Protein AF-A0A7L2D5E8-F1 (afdb_monomer)

InterPro domains:
  IPR011989 Armadillo-like helical [G3DSA:1.25.10.10] (42-240)
  IPR016024 Armadillo-type fold [SSF48371] (82-231)
  IPR026971 Condensin subunit 1/Condensin-2 complex subunit D3 [PTHR14222] (2-234)

Sequence (241 aa):
LQVFVELTSFEPVVHEFKFSAAMDVNKAKSIPELAYYGLYLLCSPLHGTEDKTLRCMFQQLLSVVLMVQSTGGSRHEALPITSAVTSARDQAVQFISSLVDELKEAVYPVLRILLQHICAKVPDKAEYRSSAAQALVTLLDKFPCAEFADFIAWLYKFSLNLQVSYRVFALDVALALLELPERSPDTSLSQDRQKFLKHKFLVQVMVFGRCSDVAPVVRTKALSSFVHCLEMKAAATLESI

Structure (mmCIF, N/CA/C/O backbone):
data_AF-A0A7L2D5E8-F1
#
_entry.id   AF-A0A7L2D5E8-F1
#
loop_
_atom_site.group_PDB
_atom_site.id
_atom_site.type_symbol
_atom_site.label_atom_id
_atom_site.label_alt_id
_atom_site.label_comp_id
_atom_site.label_asym_id
_atom_site.label_entity_id
_atom_site.label_seq_id
_atom_site.pdbx_PDB_ins_code
_atom_site.Cartn_x
_atom_site.Cartn_y
_atom_site.Cartn_z
_atom_site.occupancy
_atom_site.B_iso_or_equiv
_atom_site.auth_seq_id
_atom_site.auth_comp_id
_atom_site.auth_asym_id
_atom_site.auth_atom_id
_atom_site.pdbx_PDB_model_num
ATOM 1 N N . LEU A 1 1 ? -21.650 9.909 7.160 1.00 83.81 1 LEU A N 1
ATOM 2 C CA . LEU A 1 1 ? -20.339 9.361 6.742 1.00 83.81 1 LEU A CA 1
ATOM 3 C C . LEU A 1 1 ? -19.482 10.426 6.063 1.00 83.81 1 LEU A C 1
ATOM 5 O O . LEU A 1 1 ? -18.485 10.791 6.658 1.00 83.81 1 LEU A O 1
ATOM 9 N N . GLN A 1 2 ? -19.882 10.982 4.910 1.00 85.81 2 GLN A N 1
ATOM 10 C CA . GLN A 1 2 ? -19.104 12.024 4.212 1.00 85.81 2 GLN A CA 1
ATOM 11 C C . GLN A 1 2 ? -18.727 13.216 5.111 1.00 85.81 2 GLN A C 1
ATOM 13 O O . GLN A 1 2 ? -17.554 13.546 5.205 1.00 85.81 2 GLN A O 1
ATOM 18 N N . VAL A 1 3 ? -19.697 13.772 5.849 1.00 88.88 3 VAL A N 1
ATOM 19 C CA . VAL A 1 3 ? -19.455 14.874 6.801 1.00 88.88 3 VAL A CA 1
ATOM 20 C C . VAL A 1 3 ? -18.368 14.526 7.821 1.00 88.88 3 VAL A C 1
ATOM 22 O O . VAL A 1 3 ? -17.492 15.336 8.082 1.00 88.88 3 VAL A O 1
ATOM 25 N N . PHE A 1 4 ? -18.376 13.308 8.375 1.00 88.94 4 PHE A N 1
ATOM 26 C CA . PHE A 1 4 ? -17.327 12.907 9.313 1.00 88.94 4 PHE A CA 1
ATOM 27 C C . PHE A 1 4 ? -15.962 12.829 8.632 1.00 88.94 4 PHE A C 1
ATOM 29 O O . PHE A 1 4 ? -14.992 13.307 9.200 1.00 88.94 4 PHE A O 1
ATOM 36 N N . VAL A 1 5 ? -15.878 12.293 7.411 1.00 87.69 5 VAL A N 1
ATOM 37 C CA . VAL A 1 5 ? -14.607 12.233 6.672 1.00 87.69 5 VAL A CA 1
ATOM 38 C C . VAL A 1 5 ? -14.061 13.633 6.397 1.00 87.69 5 VAL A C 1
ATOM 40 O O . VAL A 1 5 ? -12.888 13.874 6.651 1.00 87.69 5 VAL A O 1
ATOM 43 N N . GLU A 1 6 ? -14.895 14.580 5.974 1.00 87.69 6 GLU A N 1
ATOM 44 C CA . GLU A 1 6 ? -14.483 15.981 5.790 1.00 87.69 6 GLU A CA 1
ATOM 45 C C . GLU A 1 6 ? -13.958 16.602 7.098 1.00 87.69 6 GLU A C 1
ATOM 47 O O . GLU A 1 6 ? -12.949 17.310 7.099 1.00 87.69 6 GLU A O 1
ATOM 52 N N . LEU A 1 7 ? -14.587 16.270 8.232 1.00 90.62 7 LEU A N 1
ATOM 53 C CA . LEU A 1 7 ? -14.173 16.749 9.551 1.00 90.62 7 LEU A CA 1
ATOM 54 C C . LEU A 1 7 ? -12.864 16.120 10.060 1.00 90.62 7 LEU A C 1
ATOM 56 O O . LEU A 1 7 ? -12.212 16.722 10.913 1.00 90.62 7 LEU A O 1
ATOM 60 N N . THR A 1 8 ? -12.423 14.972 9.524 1.00 88.81 8 THR A N 1
ATOM 61 C CA . THR A 1 8 ? -11.128 14.358 9.904 1.00 88.81 8 THR A CA 1
ATOM 62 C C . THR A 1 8 ? -9.914 15.208 9.521 1.00 88.81 8 THR A C 1
ATOM 64 O O . THR A 1 8 ? -8.844 15.044 10.100 1.00 88.81 8 THR A O 1
ATOM 67 N N . SER A 1 9 ? -10.076 16.133 8.574 1.00 85.12 9 SER A N 1
ATOM 68 C CA . SER A 1 9 ? -9.033 17.056 8.113 1.00 85.12 9 SER A CA 1
ATOM 69 C C . SER A 1 9 ? -9.356 18.525 8.404 1.00 85.12 9 SER A C 1
ATOM 71 O O . SER A 1 9 ? -8.749 19.410 7.806 1.00 85.12 9 SER A O 1
ATOM 73 N N . PHE A 1 10 ? -10.330 18.800 9.281 1.00 86.38 10 PHE A N 1
ATOM 74 C CA . PHE A 1 10 ? -10.811 20.161 9.547 1.00 86.38 10 PHE A CA 1
ATOM 75 C C . PHE A 1 10 ? -9.746 21.066 10.179 1.00 86.38 10 PHE A C 1
ATOM 77 O O . PHE A 1 10 ? -9.657 22.247 9.849 1.00 86.38 10 PHE A O 1
ATOM 84 N N . GLU A 1 11 ? -8.917 20.512 11.063 1.00 85.06 11 GLU A N 1
ATOM 85 C CA . GLU A 1 11 ? -7.820 21.226 11.714 1.00 85.06 11 GLU A CA 1
ATOM 86 C C . GLU A 1 11 ? -6.570 20.338 11.822 1.00 85.06 11 GLU A C 1
ATOM 88 O O . GLU A 1 11 ? -6.681 19.107 11.793 1.00 85.06 11 GLU A O 1
ATOM 93 N N . PRO A 1 12 ? -5.365 20.929 11.936 1.00 78.94 12 PRO A N 1
ATOM 94 C CA . PRO A 1 12 ? -4.139 20.163 12.096 1.00 78.94 12 PRO A CA 1
ATOM 95 C C . PRO A 1 12 ? -4.149 19.388 13.413 1.00 78.94 12 PRO A C 1
ATOM 97 O O . PRO A 1 12 ? -4.240 19.965 14.496 1.00 78.94 12 PRO A O 1
ATOM 100 N N . VAL A 1 13 ? -3.987 18.073 13.320 1.00 73.56 13 VAL A N 1
ATOM 101 C CA . VAL A 1 13 ? -3.876 17.211 14.493 1.00 73.56 13 VAL A CA 1
ATOM 102 C C . VAL A 1 13 ? -2.424 17.192 14.962 1.00 73.56 13 VAL A C 1
ATOM 104 O O . VAL A 1 13 ? -1.531 16.764 14.229 1.00 73.56 13 VAL A O 1
ATOM 107 N N . VAL A 1 14 ? -2.194 17.659 16.190 1.00 66.75 14 VAL A N 1
ATOM 108 C CA . VAL A 1 14 ? -0.859 17.740 16.814 1.00 66.75 14 VAL A CA 1
ATOM 109 C C . VAL A 1 14 ? -0.543 16.488 17.647 1.00 66.75 14 VAL A C 1
ATOM 111 O O . VAL A 1 14 ? 0.592 16.304 18.082 1.00 66.75 14 VAL A O 1
ATOM 114 N N . HIS A 1 15 ? -1.531 15.635 17.934 1.00 70.31 15 HIS A N 1
ATOM 115 C CA . HIS A 1 15 ? -1.396 14.504 18.858 1.00 70.31 15 HIS A CA 1
ATOM 116 C C . HIS A 1 15 ? -1.892 13.204 18.227 1.00 70.31 15 HIS A C 1
ATOM 118 O O . HIS A 1 15 ? -2.852 13.201 17.468 1.00 70.31 15 HIS A O 1
ATOM 124 N N . GLU A 1 16 ? -1.252 12.091 18.564 1.00 68.31 16 GLU A N 1
ATOM 125 C CA . GLU A 1 16 ? -1.644 10.772 18.072 1.00 68.31 16 GLU A CA 1
ATOM 126 C C . GLU A 1 16 ? -2.949 10.300 18.733 1.00 68.31 16 GLU A C 1
ATOM 128 O O . GLU A 1 16 ? -3.118 10.422 19.953 1.00 68.31 16 GLU A O 1
ATOM 133 N N . PHE A 1 17 ? -3.884 9.781 17.936 1.00 72.25 17 PHE A N 1
ATOM 134 C CA . PHE A 1 17 ? -5.171 9.311 18.437 1.00 72.25 17 PHE A CA 1
ATOM 135 C C . PHE A 1 17 ? -5.076 7.875 18.950 1.00 72.25 17 PHE A C 1
ATOM 137 O O . PHE A 1 17 ? -4.458 7.006 18.339 1.00 72.25 17 PHE A O 1
ATOM 144 N N . LYS A 1 18 ? -5.755 7.593 20.066 1.00 69.62 18 LYS A N 1
ATOM 145 C CA . LYS A 1 18 ? -6.013 6.216 20.501 1.00 69.62 18 LYS A CA 1
ATOM 146 C C . LYS A 1 18 ? -7.431 5.835 20.115 1.00 69.62 18 LYS A C 1
ATOM 148 O O . LYS A 1 18 ? -8.383 6.170 20.815 1.00 69.62 18 LYS A O 1
ATOM 153 N N . PHE A 1 19 ? -7.562 5.115 19.011 1.00 73.25 19 PHE A N 1
ATOM 154 C CA . PHE A 1 19 ? -8.848 4.599 18.563 1.00 73.25 19 PHE A CA 1
ATOM 155 C C . PHE A 1 19 ? -9.231 3.383 19.409 1.00 73.25 19 PHE A C 1
ATOM 157 O O . PHE A 1 19 ? -8.560 2.355 19.368 1.00 73.25 19 PHE A O 1
ATOM 164 N N . SER A 1 20 ? -10.275 3.515 20.224 1.00 67.56 20 SER A N 1
ATOM 165 C CA . SER A 1 20 ? -10.841 2.392 20.974 1.00 67.56 20 SER A CA 1
ATOM 166 C C . SER A 1 20 ? -12.320 2.622 21.258 1.00 67.56 20 SER A C 1
ATOM 168 O O . SER A 1 20 ? -12.752 3.768 21.404 1.00 67.56 20 SER A O 1
ATOM 170 N N . ALA A 1 21 ? -13.066 1.533 21.453 1.00 64.50 21 ALA A N 1
ATOM 171 C CA . ALA A 1 21 ? -14.453 1.570 21.922 1.00 64.50 21 ALA A CA 1
ATOM 172 C C . ALA A 1 21 ? -14.651 2.354 23.233 1.00 64.50 21 ALA A C 1
ATOM 174 O O . ALA A 1 21 ? -15.756 2.795 23.530 1.00 64.50 21 ALA A O 1
ATOM 175 N N . ALA A 1 22 ? -13.591 2.515 24.030 1.00 65.19 22 ALA A N 1
ATOM 176 C CA . ALA A 1 22 ? -13.623 3.178 25.330 1.00 65.19 22 ALA A CA 1
ATOM 177 C C . ALA A 1 22 ? -13.358 4.695 25.260 1.00 65.19 22 ALA A C 1
ATOM 179 O O . ALA A 1 22 ? -13.137 5.322 26.299 1.00 65.19 22 ALA A O 1
ATOM 180 N N . MET A 1 23 ? -13.323 5.292 24.062 1.00 73.00 23 MET A N 1
ATOM 181 C CA . MET A 1 23 ? -13.052 6.721 23.917 1.00 73.00 23 MET A CA 1
ATOM 182 C C . MET A 1 23 ? -14.176 7.563 24.543 1.00 73.00 23 MET A C 1
ATOM 184 O O . MET A 1 23 ? -15.351 7.422 24.214 1.00 73.00 23 MET A O 1
ATOM 188 N N . ASP A 1 24 ? -13.801 8.462 25.452 1.00 76.31 24 ASP A N 1
ATOM 189 C CA . ASP A 1 24 ? -14.727 9.385 26.106 1.00 76.31 24 ASP A CA 1
ATOM 190 C C . ASP A 1 24 ? -14.839 10.668 25.279 1.00 76.31 24 ASP A C 1
ATOM 192 O O . ASP A 1 24 ? -13.892 11.452 25.200 1.00 76.31 24 ASP A O 1
ATOM 196 N N . VAL A 1 25 ? -16.013 10.889 24.684 1.00 80.81 25 VAL A N 1
ATOM 197 C CA . VAL A 1 25 ? -16.331 12.071 23.863 1.00 80.81 25 VAL A CA 1
ATOM 198 C C . VAL A 1 25 ? -16.044 13.374 24.609 1.00 80.81 25 VAL A C 1
ATOM 200 O O . VAL A 1 25 ? -15.582 14.337 24.004 1.00 80.81 25 VAL A O 1
ATOM 203 N N . ASN A 1 26 ? -16.251 13.402 25.929 1.00 81.44 26 ASN A N 1
ATOM 204 C CA . ASN A 1 26 ? -16.029 14.602 26.738 1.00 81.44 26 ASN A CA 1
ATOM 205 C C . ASN A 1 26 ? -14.539 14.929 26.927 1.00 81.44 26 ASN A C 1
ATOM 207 O O . ASN A 1 26 ? -14.203 16.004 27.418 1.00 81.44 26 ASN A O 1
ATOM 211 N N . LYS A 1 27 ? -13.645 13.999 26.572 1.00 82.38 27 LYS A N 1
ATOM 212 C CA . LYS A 1 27 ? -12.187 14.152 26.662 1.00 82.38 27 LYS A CA 1
ATOM 213 C C . LYS A 1 27 ? -11.522 14.365 25.306 1.00 82.38 27 LYS A C 1
ATOM 215 O O . LYS A 1 27 ? -10.303 14.540 25.278 1.00 82.38 27 LYS A O 1
ATOM 220 N N . ALA A 1 28 ? -12.292 14.346 24.217 1.00 83.25 28 ALA A N 1
ATOM 221 C CA . ALA A 1 28 ? -11.763 14.614 22.891 1.00 83.25 28 ALA A CA 1
ATOM 222 C C . ALA A 1 28 ? -11.192 16.037 22.833 1.00 83.25 28 ALA A C 1
ATOM 224 O O . ALA A 1 28 ? -11.801 16.994 23.314 1.00 83.25 28 ALA A O 1
ATOM 225 N N . LYS A 1 29 ? -10.002 16.169 22.256 1.00 84.81 29 LYS A N 1
ATOM 226 C CA . LYS A 1 29 ? -9.227 17.416 22.229 1.00 84.81 29 LYS A CA 1
ATOM 227 C C . LYS A 1 29 ? -9.366 18.177 20.917 1.00 84.81 29 LYS A C 1
ATOM 229 O O . LYS A 1 29 ? -8.868 19.293 20.823 1.00 84.81 29 LYS A O 1
ATOM 234 N N . SER A 1 30 ? -9.976 17.561 19.906 1.00 87.00 30 SER A N 1
ATOM 235 C CA . SER A 1 30 ? -10.047 18.107 18.551 1.00 87.00 30 SER A CA 1
ATOM 236 C C . SER A 1 30 ? -11.281 17.607 17.797 1.00 87.00 30 SER A C 1
ATOM 238 O O . SER A 1 30 ? -11.846 16.556 18.119 1.00 87.00 30 SER A O 1
ATOM 240 N N . ILE A 1 31 ? -11.691 18.347 16.768 1.00 89.31 31 ILE A N 1
ATOM 241 C CA . ILE A 1 31 ? -12.795 17.959 15.878 1.00 89.31 31 ILE A CA 1
ATOM 242 C C . ILE A 1 31 ? -12.466 16.676 15.091 1.00 89.31 31 ILE A C 1
ATOM 244 O O . ILE A 1 31 ? -13.327 15.795 15.042 1.00 89.31 31 ILE A O 1
ATOM 248 N N . PRO A 1 32 ? -11.253 16.498 14.526 1.00 89.69 32 PRO A N 1
ATOM 249 C CA . PRO A 1 32 ? -10.871 15.251 13.872 1.00 89.69 32 PRO A CA 1
ATOM 250 C C . PRO A 1 32 ? -10.992 14.018 14.771 1.00 89.69 32 PRO A C 1
ATOM 252 O O . PRO A 1 32 ? -11.452 12.977 14.308 1.00 89.69 32 PRO A O 1
ATOM 255 N N . GLU A 1 33 ? -10.649 14.129 16.057 1.00 87.81 33 GLU A N 1
ATOM 256 C CA . GLU A 1 33 ? -10.788 13.026 17.020 1.00 87.81 33 GLU A CA 1
ATOM 257 C C . GLU A 1 33 ? -12.257 12.608 17.186 1.00 87.81 33 GLU A C 1
ATOM 259 O O . GLU A 1 33 ? -12.595 11.427 17.086 1.00 87.81 33 GLU A O 1
ATOM 264 N N . LEU A 1 34 ? -13.155 13.586 17.350 1.00 89.25 34 LEU A N 1
ATOM 265 C CA . LEU A 1 34 ? -14.601 13.350 17.394 1.00 89.25 34 LEU A CA 1
ATOM 266 C C . LEU A 1 34 ? -15.124 12.751 16.085 1.00 89.25 34 LEU A C 1
ATOM 268 O O . LEU A 1 34 ? -15.996 11.882 16.103 1.00 89.25 34 LEU A O 1
ATOM 272 N N . ALA A 1 35 ? -14.589 13.199 14.950 1.00 91.69 35 ALA A N 1
ATOM 273 C CA . ALA A 1 35 ? -14.982 12.709 13.642 1.00 91.69 35 ALA A CA 1
ATOM 274 C C . ALA A 1 35 ? -14.593 11.239 13.442 1.00 91.69 35 ALA A C 1
ATOM 276 O O . ALA A 1 35 ? -15.437 10.439 13.033 1.00 91.69 35 ALA A O 1
ATOM 277 N N . TYR A 1 36 ? -13.361 10.861 13.793 1.00 89.94 36 TYR A N 1
ATOM 278 C CA . TYR A 1 36 ? -12.922 9.466 13.764 1.00 89.94 36 TYR A CA 1
ATOM 279 C C . TYR A 1 36 ? -13.703 8.589 14.735 1.00 89.94 36 TYR A C 1
ATOM 281 O O . TYR A 1 36 ? -14.041 7.460 14.389 1.00 89.94 36 TYR A O 1
ATOM 289 N N . TYR A 1 37 ? -14.064 9.097 15.912 1.00 88.00 37 TYR A N 1
ATOM 290 C CA . TYR A 1 37 ? -14.929 8.356 16.825 1.00 88.00 37 TYR A CA 1
ATOM 291 C C . TYR A 1 37 ? -16.346 8.170 16.276 1.00 88.00 37 TYR A C 1
ATOM 293 O O . TYR A 1 37 ? -16.910 7.082 16.363 1.00 88.00 37 TYR A O 1
ATOM 301 N N . GLY A 1 38 ? -16.907 9.188 15.622 1.00 88.94 38 GLY A N 1
ATOM 302 C CA . GLY A 1 38 ? -18.166 9.059 14.889 1.00 88.94 38 GLY A CA 1
ATOM 303 C C . GLY A 1 38 ? -18.088 8.008 13.776 1.00 88.94 38 GLY A C 1
ATOM 304 O O . GLY A 1 38 ? -18.996 7.189 13.641 1.00 88.94 38 GLY A O 1
ATOM 305 N N . LEU A 1 39 ? -16.991 7.983 13.007 1.00 89.19 39 LEU A N 1
ATOM 306 C CA . LEU A 1 39 ? -16.734 6.936 12.010 1.00 89.19 39 LEU A CA 1
ATOM 307 C C . LEU A 1 39 ? -16.629 5.556 12.662 1.00 89.19 39 LEU A C 1
ATOM 309 O O . LEU A 1 39 ? -17.268 4.622 12.192 1.00 89.19 39 LEU A O 1
ATOM 313 N N . TYR A 1 40 ? -15.891 5.438 13.762 1.00 87.25 40 TYR A N 1
ATOM 314 C CA . TYR A 1 40 ? -15.758 4.196 14.515 1.00 87.25 40 TYR A CA 1
ATOM 315 C C . TYR A 1 40 ? -17.121 3.637 14.944 1.00 87.25 40 TYR A C 1
ATOM 317 O O . TYR A 1 40 ? -17.430 2.481 14.667 1.00 87.25 40 TYR A O 1
ATOM 325 N N . LEU A 1 41 ? -17.979 4.470 15.543 1.00 85.31 41 LEU A N 1
ATOM 326 C CA . LEU A 1 41 ? -19.316 4.051 15.968 1.00 85.31 41 LEU A CA 1
ATOM 327 C C . LEU A 1 41 ? -20.170 3.563 14.794 1.00 85.31 41 LEU A C 1
ATOM 329 O O . LEU A 1 41 ? -20.889 2.581 14.942 1.00 85.31 41 LEU A O 1
ATOM 333 N N . LEU A 1 42 ? -20.047 4.177 13.613 1.00 84.25 42 LEU A N 1
ATOM 334 C CA . LEU A 1 42 ? -20.750 3.732 12.404 1.00 84.25 42 LEU A CA 1
ATOM 335 C C . LEU A 1 42 ? -20.294 2.348 11.909 1.00 84.25 42 LEU A C 1
ATOM 337 O O . LEU A 1 42 ? -21.061 1.687 11.210 1.00 84.25 42 LEU A O 1
ATOM 341 N N . CYS A 1 43 ? -19.086 1.902 12.264 1.00 77.94 43 CYS A N 1
ATOM 342 C CA . CYS A 1 43 ? -18.602 0.544 11.992 1.00 77.94 43 CYS A CA 1
ATOM 343 C C . CYS A 1 43 ? -19.123 -0.504 12.985 1.00 77.94 43 CYS A C 1
ATOM 345 O O . CYS A 1 43 ? -18.869 -1.689 12.783 1.00 77.94 43 CYS A O 1
ATOM 347 N N . SER A 1 44 ? -19.825 -0.101 14.049 1.00 74.69 44 SER A N 1
ATOM 348 C CA . SER A 1 44 ? -20.298 -1.021 15.084 1.00 74.69 44 SER A CA 1
ATOM 349 C C . SER A 1 44 ? -21.305 -2.048 14.536 1.00 74.69 44 SER A C 1
ATOM 351 O O . SER A 1 44 ? -22.186 -1.677 13.747 1.00 74.69 44 SER A O 1
ATOM 353 N N . PRO A 1 45 ? -21.269 -3.312 15.017 1.00 66.31 45 PRO A N 1
ATOM 354 C CA . PRO A 1 45 ? -22.229 -4.363 14.650 1.00 66.31 45 PRO A CA 1
ATOM 355 C C . PRO A 1 45 ? -23.696 -3.963 14.878 1.00 66.31 45 PRO A C 1
ATOM 357 O O . PRO A 1 45 ? -24.601 -4.500 14.238 1.00 66.31 45 PRO A O 1
ATOM 360 N N . LEU A 1 46 ? -23.945 -2.980 15.754 1.00 66.00 46 LEU A N 1
ATOM 361 C CA . LEU A 1 46 ? -25.274 -2.441 16.058 1.00 66.00 46 LEU A CA 1
ATOM 362 C C . LEU A 1 46 ? -25.989 -1.830 14.843 1.00 66.00 46 LEU A C 1
ATOM 364 O O . LEU A 1 46 ? -27.213 -1.704 14.861 1.00 66.00 46 LEU A O 1
ATOM 368 N N . HIS A 1 47 ? -25.255 -1.446 13.796 1.00 62.44 47 HIS A N 1
ATOM 369 C CA . HIS A 1 47 ? -25.823 -0.740 12.649 1.00 62.44 47 HIS A CA 1
ATOM 370 C C . HIS A 1 47 ? -26.230 -1.634 11.475 1.00 62.44 47 HIS A C 1
ATOM 372 O O . HIS A 1 47 ? -26.892 -1.128 10.574 1.00 62.44 47 HIS A O 1
ATOM 378 N N . GLY A 1 48 ? -25.930 -2.940 11.509 1.00 52.09 48 GLY A N 1
ATOM 379 C CA . GLY A 1 48 ? -26.379 -3.919 10.513 1.00 52.09 48 GLY A CA 1
ATOM 380 C C . GLY A 1 48 ? -25.810 -3.680 9.104 1.00 52.09 48 GLY A C 1
ATOM 381 O O . GLY A 1 48 ? -25.971 -2.624 8.507 1.00 52.09 48 GLY A O 1
ATOM 382 N N . THR A 1 49 ? -25.179 -4.700 8.519 1.00 56.84 49 THR A N 1
ATOM 383 C CA . THR A 1 49 ? -24.404 -4.651 7.254 1.00 56.84 49 THR A CA 1
ATOM 384 C C . THR A 1 49 ? -23.053 -3.927 7.342 1.00 56.84 49 THR A C 1
ATOM 386 O O . THR A 1 49 ? -22.755 -3.028 6.556 1.00 56.84 49 THR A O 1
ATOM 389 N N . GLU A 1 50 ? -22.203 -4.400 8.261 1.00 64.38 50 GLU A N 1
ATOM 390 C CA . GLU A 1 50 ? -20.804 -3.975 8.469 1.00 64.38 50 GLU A CA 1
ATOM 391 C C . GLU A 1 50 ? -20.040 -3.766 7.149 1.00 64.38 50 GLU A C 1
ATOM 393 O O . GLU A 1 50 ? -19.392 -2.742 6.943 1.00 64.38 50 GLU A O 1
ATOM 398 N N . ASP A 1 51 ? -20.207 -4.680 6.193 1.00 73.12 51 ASP A N 1
ATOM 399 C CA . ASP A 1 51 ? -19.449 -4.690 4.945 1.00 73.12 51 ASP A CA 1
ATOM 400 C C . ASP A 1 51 ? -19.733 -3.490 4.014 1.00 73.12 51 ASP A C 1
ATOM 402 O O . ASP A 1 51 ? -18.812 -2.917 3.431 1.00 73.12 51 ASP A O 1
ATOM 406 N N . LYS A 1 52 ? -20.989 -3.035 3.881 1.00 83.50 52 LYS A N 1
ATOM 407 C CA . LYS A 1 52 ? -21.313 -1.890 2.999 1.00 83.50 52 LYS A CA 1
ATOM 408 C C . LYS A 1 52 ? -20.831 -0.570 3.592 1.00 83.50 52 LYS A C 1
ATOM 410 O O . LYS A 1 52 ? -20.311 0.277 2.861 1.00 83.50 52 LYS A O 1
ATOM 415 N N . THR A 1 53 ? -20.994 -0.404 4.902 1.00 86.69 53 THR A N 1
ATOM 416 C CA . THR A 1 53 ? -20.553 0.798 5.615 1.00 86.69 53 THR A CA 1
ATOM 417 C C . THR A 1 53 ? -19.032 0.897 5.611 1.00 86.69 53 THR A C 1
ATOM 419 O O . THR A 1 53 ? -18.506 1.950 5.249 1.00 86.69 53 THR A O 1
ATOM 422 N N . LEU A 1 54 ? -18.324 -0.205 5.891 1.00 88.56 54 LEU A N 1
ATOM 423 C CA . LEU A 1 54 ? -16.860 -0.272 5.824 1.00 88.56 54 LEU A CA 1
ATOM 424 C C . LEU A 1 54 ? -16.337 0.040 4.419 1.00 88.56 54 LEU A C 1
ATOM 426 O O . LEU A 1 54 ? -15.440 0.868 4.272 1.00 88.56 54 LEU A O 1
ATOM 430 N N . ARG A 1 55 ? -16.930 -0.547 3.368 1.00 89.94 55 ARG A N 1
ATOM 431 C CA . ARG A 1 55 ? -16.553 -0.244 1.974 1.00 89.94 55 ARG A CA 1
ATOM 432 C C . ARG A 1 55 ? -16.720 1.236 1.647 1.00 89.94 55 ARG A C 1
ATOM 434 O O . ARG A 1 55 ? -15.804 1.839 1.094 1.00 89.94 55 ARG A O 1
ATOM 441 N N . CYS A 1 56 ? -17.866 1.822 1.997 1.00 89.81 56 CYS A N 1
ATOM 442 C CA . CYS A 1 56 ? -18.125 3.244 1.773 1.00 89.81 56 CYS A CA 1
ATOM 443 C C . CYS A 1 56 ? -17.118 4.112 2.539 1.00 89.81 56 CYS A C 1
ATOM 445 O O . CYS A 1 56 ? -16.558 5.051 1.982 1.00 89.81 56 CYS A O 1
ATOM 447 N N . MET A 1 57 ? -16.818 3.758 3.788 1.00 91.56 57 MET A N 1
ATOM 448 C CA . MET A 1 57 ? -15.836 4.461 4.607 1.00 91.56 57 MET A CA 1
ATOM 449 C C . MET A 1 57 ? -14.435 4.420 4.014 1.00 91.56 57 MET A C 1
ATOM 451 O O . MET A 1 57 ? -13.830 5.471 3.829 1.00 91.56 57 MET A O 1
ATOM 455 N N . PHE A 1 58 ? -13.934 3.237 3.664 1.00 94.00 58 PHE A N 1
ATOM 456 C CA . PHE A 1 58 ? -12.601 3.085 3.080 1.00 94.00 58 PHE A CA 1
ATOM 457 C C . PHE A 1 58 ? -12.515 3.789 1.726 1.00 94.00 58 PHE A C 1
ATOM 459 O O . PHE A 1 58 ? -11.497 4.398 1.414 1.00 94.00 58 PHE A O 1
ATOM 466 N N . GLN A 1 59 ? -13.598 3.787 0.945 1.00 92.12 59 GLN A N 1
ATOM 467 C CA . GLN A 1 59 ? -13.671 4.553 -0.296 1.00 92.12 59 GLN A CA 1
ATOM 468 C C . GLN A 1 59 ? -13.542 6.064 -0.063 1.00 92.12 59 GLN A C 1
ATOM 470 O O . GLN A 1 59 ? -12.893 6.733 -0.864 1.00 92.12 59 GLN A O 1
ATOM 475 N N . GLN A 1 60 ? -14.150 6.610 0.992 1.00 91.25 60 GLN A N 1
ATOM 476 C CA . GLN A 1 60 ? -14.013 8.031 1.323 1.00 91.25 60 GLN A CA 1
ATOM 477 C C . GLN A 1 60 ? -12.628 8.339 1.914 1.00 91.25 60 GLN A C 1
ATOM 479 O O . GLN A 1 60 ? -11.995 9.310 1.520 1.00 91.25 60 GLN A O 1
ATOM 484 N N . LEU A 1 61 ? -12.104 7.484 2.796 1.00 94.62 61 LEU A N 1
ATOM 485 C CA . LEU A 1 61 ? -10.763 7.652 3.367 1.00 94.62 61 LEU A CA 1
ATOM 486 C C . LEU A 1 61 ? -9.651 7.493 2.326 1.00 94.62 61 LEU A C 1
ATOM 488 O O . LEU A 1 61 ? -8.580 8.067 2.494 1.00 94.62 61 LEU A O 1
ATOM 492 N N . LEU A 1 62 ? -9.898 6.786 1.220 1.00 95.88 62 LEU A N 1
ATOM 493 C CA . LEU A 1 62 ? -8.949 6.670 0.114 1.00 95.88 62 LEU A CA 1
ATOM 494 C C . LEU A 1 62 ? -8.488 8.038 -0.405 1.00 95.88 62 LEU A C 1
ATOM 496 O O . LEU A 1 62 ? -7.314 8.180 -0.738 1.00 95.88 62 LEU A O 1
ATOM 500 N N . SER A 1 63 ? -9.368 9.044 -0.482 1.00 93.81 63 SER A N 1
ATOM 501 C CA . SER A 1 63 ? -8.957 10.372 -0.952 1.00 93.81 63 SER A CA 1
ATOM 502 C C . SER A 1 63 ? -8.016 11.059 0.036 1.00 93.81 63 SER A C 1
ATOM 504 O O . SER A 1 63 ? -7.060 11.702 -0.386 1.00 93.81 63 SER A O 1
ATOM 506 N N . VAL A 1 64 ? -8.227 10.852 1.338 1.00 94.75 64 VAL A N 1
ATOM 507 C CA . VAL A 1 64 ? -7.331 11.339 2.397 1.00 94.75 64 VAL A CA 1
ATOM 508 C C . VAL A 1 64 ? -5.980 10.621 2.321 1.00 94.75 64 VAL A C 1
ATOM 510 O O . VAL A 1 64 ? -4.940 11.272 2.289 1.00 94.75 64 VAL A O 1
ATOM 513 N N . VAL A 1 65 ? -5.989 9.289 2.188 1.00 96.88 65 VAL A N 1
ATOM 514 C CA . VAL A 1 65 ? -4.775 8.460 2.065 1.00 96.88 65 VAL A CA 1
ATOM 515 C C . VAL A 1 65 ? -3.947 8.839 0.833 1.00 96.88 65 VAL A C 1
ATOM 517 O O . VAL A 1 65 ? -2.721 8.896 0.899 1.00 96.88 65 VAL A O 1
ATOM 520 N N . LEU A 1 66 ? -4.605 9.121 -0.293 1.00 96.62 66 LEU A N 1
ATOM 521 C CA . LEU A 1 66 ? -3.946 9.534 -1.534 1.00 96.62 66 LEU A CA 1
ATOM 522 C C . LEU A 1 66 ? -3.640 11.033 -1.598 1.00 96.62 66 LEU A C 1
ATOM 524 O O . LEU A 1 66 ? -3.047 11.476 -2.581 1.00 96.62 66 LEU A O 1
ATOM 528 N N . MET A 1 67 ? -4.026 11.800 -0.573 1.00 95.88 67 MET A N 1
ATOM 529 C CA . MET A 1 67 ? -3.856 13.251 -0.515 1.00 95.88 67 MET A CA 1
ATOM 530 C C . MET A 1 67 ? -4.463 13.930 -1.751 1.00 95.88 67 MET A C 1
ATOM 532 O O . MET A 1 67 ? -3.827 14.743 -2.420 1.00 95.88 67 MET A O 1
ATOM 536 N N . VAL A 1 68 ? -5.697 13.560 -2.089 1.00 93.69 68 VAL A N 1
ATOM 537 C CA . VAL A 1 68 ? -6.443 14.104 -3.226 1.00 93.69 68 VAL A CA 1
ATOM 538 C C . VAL A 1 68 ? -7.793 14.651 -2.787 1.00 93.69 68 VAL A C 1
ATOM 540 O O . VAL A 1 68 ? -8.411 14.157 -1.847 1.00 93.69 68 VAL A O 1
ATOM 543 N N . GLN A 1 69 ? -8.295 15.627 -3.532 1.00 88.62 69 GLN A N 1
ATOM 544 C CA . GLN A 1 69 ? -9.654 16.139 -3.389 1.00 88.62 69 GLN A CA 1
ATOM 545 C C . GLN A 1 69 ? -10.489 15.840 -4.636 1.00 88.62 69 GLN A C 1
ATOM 547 O O . GLN A 1 69 ? -9.974 15.746 -5.754 1.00 88.62 69 GLN A O 1
ATOM 552 N N . SER A 1 70 ? -11.796 15.665 -4.441 1.00 78.12 70 SER A N 1
ATOM 553 C CA . SER A 1 70 ? -12.758 15.582 -5.541 1.00 78.12 70 SER A CA 1
ATOM 554 C C . SER A 1 70 ? -13.100 16.994 -6.005 1.00 78.12 70 SER A C 1
ATOM 556 O O . SER A 1 70 ? -13.617 17.783 -5.221 1.00 78.12 70 SER A O 1
ATOM 558 N N . THR A 1 71 ? -12.841 17.320 -7.270 1.00 65.44 71 THR A N 1
ATOM 559 C CA . THR A 1 71 ? -13.167 18.641 -7.840 1.00 65.44 71 THR A CA 1
ATOM 560 C C . THR A 1 71 ? -14.517 18.669 -8.564 1.00 65.44 71 THR A C 1
ATOM 562 O O . THR A 1 71 ? -14.769 19.541 -9.389 1.00 65.44 71 THR A O 1
ATOM 565 N N . GLY A 1 72 ? -15.416 17.734 -8.234 1.00 54.78 72 GLY A N 1
ATOM 566 C CA . GLY A 1 72 ? -16.691 17.552 -8.929 1.00 54.78 72 GLY A CA 1
ATOM 567 C C . GLY A 1 72 ? -16.495 16.802 -10.251 1.00 54.78 72 GLY A C 1
ATOM 568 O O . GLY A 1 72 ? -16.040 17.358 -11.246 1.00 54.78 72 GLY A O 1
ATOM 569 N N . GLY A 1 73 ? -16.829 15.508 -10.264 1.00 62.41 73 GLY A N 1
ATOM 570 C CA . GLY A 1 73 ? -16.625 14.597 -11.399 1.00 62.41 73 GLY A CA 1
ATOM 571 C C . GLY A 1 73 ? -15.682 13.435 -11.062 1.00 62.41 73 GLY A C 1
ATOM 572 O O . GLY A 1 73 ? -15.403 13.169 -9.899 1.00 62.41 73 GLY A O 1
ATOM 573 N N . SER A 1 74 ? -15.182 12.721 -12.079 1.00 60.06 74 SER A N 1
ATOM 574 C CA . SER A 1 74 ? -14.251 11.589 -11.900 1.00 60.06 74 SER A CA 1
ATOM 575 C C . SER A 1 74 ? -12.782 12.005 -11.738 1.00 60.06 74 SER A C 1
ATOM 577 O O . SER A 1 74 ? -11.901 11.144 -11.703 1.00 60.06 74 SER A O 1
ATOM 579 N N . ARG A 1 75 ? -12.495 13.312 -11.734 1.00 64.69 75 ARG A N 1
ATOM 580 C CA . ARG A 1 75 ? -11.137 13.849 -11.640 1.00 64.69 75 ARG A CA 1
ATOM 581 C C . ARG A 1 75 ? -10.801 14.145 -10.183 1.00 64.69 75 ARG A C 1
ATOM 583 O O . ARG A 1 75 ? -11.545 14.829 -9.489 1.00 64.69 75 ARG A O 1
ATOM 590 N N . HIS A 1 76 ? -9.663 13.616 -9.758 1.00 80.19 76 HIS A N 1
ATOM 591 C CA . HIS A 1 76 ? -9.076 13.879 -8.456 1.00 80.19 76 HIS A CA 1
ATOM 592 C C . HIS A 1 76 ? -7.871 14.792 -8.642 1.00 80.19 76 HIS A C 1
ATOM 594 O O . HIS A 1 76 ? -7.014 14.522 -9.486 1.00 80.19 76 HIS A O 1
ATOM 600 N N . GLU A 1 77 ? -7.820 15.873 -7.874 1.00 89.31 77 GLU A N 1
ATOM 601 C CA . GLU A 1 77 ? -6.686 16.788 -7.867 1.00 89.31 77 GLU A CA 1
ATOM 602 C C . GLU A 1 77 ? -5.814 16.516 -6.645 1.00 89.31 77 GLU A C 1
ATOM 604 O O . GLU A 1 77 ? -6.320 16.344 -5.537 1.00 89.31 77 GLU A O 1
ATOM 609 N N . ALA A 1 78 ? -4.503 16.447 -6.865 1.00 92.94 78 ALA A N 1
ATOM 610 C CA . ALA A 1 78 ? -3.527 16.237 -5.807 1.00 92.94 78 ALA A CA 1
ATOM 611 C C . ALA A 1 78 ? -3.435 17.478 -4.910 1.00 92.94 78 ALA A C 1
ATOM 613 O O . ALA A 1 78 ? -3.178 18.580 -5.396 1.00 92.94 78 ALA A O 1
ATOM 614 N N . LEU A 1 79 ? -3.632 17.285 -3.608 1.00 92.81 79 LEU A N 1
ATOM 615 C CA . LEU A 1 79 ? -3.492 18.324 -2.596 1.00 92.81 79 LEU A CA 1
ATOM 616 C C . LEU A 1 79 ? -2.012 18.643 -2.363 1.00 92.81 79 LEU A C 1
ATOM 618 O O . LEU A 1 79 ? -1.198 17.722 -2.344 1.00 92.81 79 LEU A O 1
ATOM 622 N N . PRO A 1 80 ? -1.644 19.909 -2.102 1.00 94.12 80 PRO A N 1
ATOM 623 C CA . PRO A 1 80 ? -0.278 20.259 -1.731 1.00 94.12 80 PRO A CA 1
ATOM 624 C C . PRO A 1 80 ? 0.221 19.441 -0.530 1.00 94.12 80 PRO A C 1
ATOM 626 O O . PRO A 1 80 ? -0.477 19.308 0.479 1.00 94.12 80 PRO A O 1
ATOM 629 N N . ILE A 1 81 ? 1.454 18.933 -0.622 1.00 93.25 81 ILE A N 1
ATOM 630 C CA . ILE A 1 81 ? 2.108 18.183 0.458 1.00 93.25 81 ILE A CA 1
ATOM 631 C C . ILE A 1 81 ? 2.494 19.165 1.568 1.00 93.25 81 ILE A C 1
ATOM 633 O O . ILE A 1 81 ? 3.577 19.744 1.578 1.00 93.25 81 ILE A O 1
ATOM 637 N N . THR A 1 82 ? 1.562 19.384 2.488 1.00 93.88 82 THR A N 1
ATOM 638 C CA . THR A 1 82 ? 1.749 20.186 3.701 1.00 93.88 82 THR A CA 1
ATOM 639 C C . THR A 1 82 ? 1.789 19.276 4.925 1.00 93.88 82 THR A C 1
ATOM 641 O O . THR A 1 82 ? 1.361 18.119 4.865 1.00 93.88 82 THR A O 1
ATOM 644 N N . SER A 1 83 ? 2.263 19.792 6.061 1.00 90.75 83 SER A N 1
ATOM 645 C CA . SER A 1 83 ? 2.235 19.057 7.333 1.00 90.75 83 SER A CA 1
ATOM 646 C C . SER A 1 83 ? 0.815 18.647 7.736 1.00 90.75 83 SER A C 1
ATOM 648 O O . SER A 1 83 ? 0.619 17.527 8.196 1.00 90.75 83 SER A O 1
ATOM 650 N N . ALA A 1 84 ? -0.183 19.505 7.501 1.00 90.50 84 ALA A N 1
ATOM 651 C CA . ALA A 1 84 ? -1.582 19.217 7.812 1.00 90.50 84 ALA A CA 1
ATOM 652 C C . ALA A 1 84 ? -2.143 18.058 6.970 1.00 90.50 84 ALA A C 1
ATOM 654 O O . ALA A 1 84 ? -2.727 17.130 7.523 1.00 90.50 84 ALA A O 1
ATOM 655 N N . VAL A 1 85 ? -1.918 18.067 5.649 1.00 92.50 85 VAL A N 1
ATOM 656 C CA . VAL A 1 85 ? -2.386 16.992 4.750 1.00 92.50 85 VAL A CA 1
ATOM 657 C C . VAL A 1 85 ? -1.668 15.671 5.055 1.00 92.50 85 VAL A C 1
ATOM 659 O O . VAL A 1 85 ? -2.294 14.615 5.078 1.00 92.50 85 VAL A O 1
ATOM 662 N N . THR A 1 86 ? -0.366 15.735 5.345 1.00 92.88 86 THR A N 1
ATOM 663 C CA . THR A 1 86 ? 0.448 14.571 5.735 1.00 92.88 86 THR A CA 1
ATOM 664 C C . THR A 1 86 ? -0.032 13.979 7.066 1.00 92.88 86 THR A C 1
ATOM 666 O O . THR A 1 86 ? -0.235 12.774 7.154 1.00 92.88 86 THR A O 1
ATOM 669 N N . SER A 1 87 ? -0.305 14.820 8.071 1.00 91.12 87 SER A N 1
ATOM 670 C CA . SER A 1 87 ? -0.868 14.389 9.359 1.00 91.12 87 SER A CA 1
ATOM 671 C C . SER A 1 87 ? -2.252 13.755 9.186 1.00 91.12 87 SER A C 1
ATOM 673 O O . SER A 1 87 ? -2.493 12.665 9.695 1.00 91.12 87 SER A O 1
ATOM 675 N N . ALA A 1 88 ? -3.145 14.363 8.396 1.00 91.88 88 ALA A N 1
ATOM 676 C CA . ALA A 1 88 ? -4.469 13.799 8.124 1.00 91.88 88 ALA A CA 1
ATOM 677 C C . ALA A 1 88 ? -4.392 12.409 7.465 1.00 91.88 88 ALA A C 1
ATOM 679 O O . ALA A 1 88 ? -5.126 11.500 7.858 1.00 91.88 88 ALA A O 1
ATOM 680 N N . ARG A 1 89 ? -3.471 12.224 6.507 1.00 94.81 89 ARG A N 1
ATOM 681 C CA . ARG A 1 89 ? -3.162 10.914 5.913 1.00 94.81 89 ARG A CA 1
ATOM 682 C C . ARG A 1 89 ? -2.728 9.913 6.981 1.00 94.81 89 ARG A C 1
ATOM 684 O O . ARG A 1 89 ? -3.270 8.812 7.017 1.00 94.81 89 ARG A O 1
ATOM 691 N N . ASP A 1 90 ? -1.770 10.277 7.828 1.00 93.88 90 ASP A N 1
ATOM 692 C CA . ASP A 1 90 ? -1.230 9.368 8.845 1.00 93.88 90 ASP A CA 1
ATOM 693 C C . ASP A 1 90 ? -2.299 8.948 9.851 1.00 93.88 90 ASP A C 1
ATOM 695 O O . ASP A 1 90 ? -2.440 7.759 10.131 1.00 93.88 90 ASP A O 1
ATOM 699 N N . GLN A 1 91 ? -3.145 9.884 10.286 1.00 91.81 91 GLN A N 1
ATOM 700 C CA . GLN A 1 91 ? -4.293 9.572 11.137 1.00 91.81 91 GLN A CA 1
ATOM 701 C C . GLN A 1 91 ? -5.286 8.629 10.449 1.00 91.81 91 GLN A C 1
ATOM 703 O O . GLN A 1 91 ? -5.780 7.697 11.080 1.00 91.81 91 GLN A O 1
ATOM 708 N N . ALA A 1 92 ? -5.548 8.808 9.150 1.00 94.81 92 ALA A N 1
ATOM 709 C CA . ALA A 1 92 ? -6.431 7.913 8.405 1.00 94.81 92 ALA A CA 1
ATOM 710 C C . ALA A 1 92 ? -5.848 6.494 8.307 1.00 94.81 92 ALA A C 1
ATOM 712 O O . ALA A 1 92 ? -6.568 5.513 8.499 1.00 94.81 92 ALA A O 1
ATOM 713 N N . VAL A 1 93 ? -4.542 6.372 8.049 1.00 96.56 93 VAL A N 1
ATOM 714 C CA . VAL A 1 93 ? -3.831 5.083 8.007 1.00 96.56 93 VAL A CA 1
ATOM 715 C C . VAL A 1 93 ? -3.853 4.399 9.377 1.00 96.56 93 VAL A C 1
ATOM 717 O O . VAL A 1 93 ? -4.116 3.196 9.454 1.00 96.56 93 VAL A O 1
ATOM 720 N N . GLN A 1 94 ? -3.631 5.147 10.460 1.00 94.12 94 GLN A N 1
ATOM 721 C CA . GLN A 1 94 ? -3.704 4.634 11.832 1.00 94.12 94 GLN A CA 1
ATOM 722 C C . GLN A 1 94 ? -5.124 4.202 12.216 1.00 94.12 94 GLN A C 1
ATOM 724 O O . GLN A 1 94 ? -5.305 3.152 12.830 1.00 94.12 94 GLN A O 1
ATOM 729 N N . PHE A 1 95 ? -6.136 4.965 11.811 1.00 93.00 95 PHE A N 1
ATOM 730 C CA . PHE A 1 95 ? -7.536 4.622 12.038 1.00 93.00 95 PHE A CA 1
ATOM 731 C C . PHE A 1 95 ? -7.948 3.345 11.298 1.00 93.00 95 PHE A C 1
ATOM 733 O O . PHE A 1 95 ? -8.571 2.455 11.869 1.00 93.00 95 PHE A O 1
ATOM 740 N N . ILE A 1 96 ? -7.575 3.208 10.024 1.00 95.00 96 ILE A N 1
ATOM 741 C CA . ILE A 1 96 ? -7.835 1.971 9.277 1.00 95.00 96 ILE A CA 1
ATOM 742 C C . ILE A 1 96 ? -7.091 0.802 9.934 1.00 95.00 96 ILE A C 1
ATOM 744 O O . ILE A 1 96 ? -7.660 -0.274 10.090 1.00 95.00 96 ILE A O 1
ATOM 748 N N . SER A 1 97 ? -5.846 1.018 10.359 1.00 95.56 97 SER A N 1
ATOM 749 C CA . SER A 1 97 ? -5.045 0.013 11.061 1.00 95.56 97 SER A CA 1
ATOM 750 C C . SER A 1 97 ? -5.727 -0.505 12.329 1.00 95.56 97 SER A C 1
ATOM 752 O O . SER A 1 97 ? -5.792 -1.718 12.518 1.00 95.56 97 SER A O 1
ATOM 754 N N . SER A 1 98 ? -6.275 0.381 13.167 1.00 92.06 98 SER A N 1
ATOM 755 C CA . SER A 1 98 ? -6.970 -0.022 14.396 1.00 92.06 98 SER A CA 1
ATOM 756 C C . SER A 1 98 ? -8.254 -0.802 14.109 1.00 92.06 98 SER A C 1
ATOM 758 O O . SER A 1 98 ? -8.511 -1.810 14.765 1.00 92.06 98 SER A O 1
ATOM 760 N N . LEU A 1 99 ? -9.015 -0.415 13.078 1.00 91.06 99 LEU A N 1
ATOM 761 C CA . LEU A 1 99 ? -10.180 -1.183 12.628 1.00 91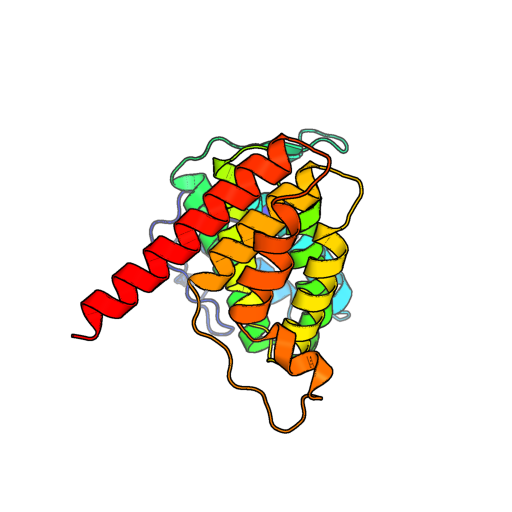.06 99 LEU A CA 1
ATOM 762 C C . LEU A 1 99 ? -9.795 -2.593 12.165 1.00 91.06 99 LEU A C 1
ATOM 764 O O . LEU A 1 99 ? -10.546 -3.538 12.393 1.00 91.06 99 LEU A O 1
ATOM 768 N N . VAL A 1 100 ? -8.634 -2.753 11.527 1.00 93.00 100 VAL A N 1
ATOM 769 C CA . VAL A 1 100 ? -8.134 -4.069 11.099 1.00 93.00 100 VAL A CA 1
ATOM 770 C C . VAL A 1 100 ? -7.711 -4.927 12.282 1.00 93.00 100 VAL A C 1
ATOM 772 O O . VAL A 1 100 ? -8.035 -6.116 12.304 1.00 93.00 100 VAL A O 1
ATOM 775 N N . ASP A 1 101 ? -7.063 -4.336 13.283 1.00 92.06 101 ASP A N 1
ATOM 776 C CA . ASP A 1 101 ? -6.688 -5.042 14.510 1.00 92.06 101 ASP A CA 1
ATOM 777 C C . ASP A 1 101 ? -7.928 -5.523 15.294 1.00 92.06 101 ASP A C 1
ATOM 779 O O . ASP A 1 101 ? -7.927 -6.624 15.854 1.00 92.06 101 ASP A O 1
ATOM 783 N N . GLU A 1 102 ? -9.000 -4.725 15.301 1.00 88.69 102 GLU A N 1
ATOM 784 C CA . GLU A 1 102 ? -10.251 -5.027 16.001 1.00 88.69 102 GLU A CA 1
ATOM 785 C C . GLU A 1 102 ? -11.130 -6.041 15.252 1.00 88.69 102 GLU A C 1
ATOM 787 O O . GLU A 1 102 ? -11.532 -7.056 15.826 1.00 88.69 102 GLU A O 1
ATOM 792 N N . LEU A 1 103 ? -11.412 -5.792 13.969 1.00 87.94 103 LEU A N 1
ATOM 793 C CA . LEU A 1 103 ? -12.373 -6.570 13.174 1.00 87.94 103 LEU A CA 1
ATOM 794 C C . LEU A 1 103 ? -11.751 -7.801 12.499 1.00 87.94 103 LEU A C 1
ATOM 796 O O . LEU A 1 103 ? -12.473 -8.723 12.110 1.00 87.94 103 LEU A O 1
ATOM 800 N N . LYS A 1 104 ? -10.420 -7.839 12.362 1.00 91.25 104 LYS A N 1
ATOM 801 C CA . LYS A 1 104 ? -9.651 -8.972 11.823 1.00 91.25 104 LYS A CA 1
ATOM 802 C C . LYS A 1 104 ? -10.221 -9.475 10.489 1.00 91.25 104 LYS A C 1
ATOM 804 O O . LYS A 1 104 ? -10.373 -8.698 9.547 1.00 91.25 104 LYS A O 1
ATOM 809 N N . GLU A 1 105 ? -10.548 -10.765 10.393 1.00 92.12 105 GLU A N 1
ATOM 810 C CA . GLU A 1 105 ? -10.946 -11.409 9.136 1.00 92.12 105 GLU A CA 1
ATOM 811 C C . GLU A 1 105 ? -12.163 -10.765 8.467 1.00 92.12 105 GLU A C 1
ATOM 813 O O . GLU A 1 105 ? -12.246 -10.748 7.238 1.00 92.12 105 GLU A O 1
ATOM 818 N N . ALA A 1 106 ? -13.064 -10.160 9.249 1.00 89.31 106 ALA A N 1
ATOM 819 C CA . ALA A 1 106 ? -14.249 -9.496 8.719 1.00 89.31 106 ALA A CA 1
ATOM 820 C C . ALA A 1 106 ? -13.904 -8.312 7.798 1.00 89.31 106 ALA A C 1
ATOM 822 O O . ALA A 1 106 ? -14.614 -8.064 6.823 1.00 89.31 106 ALA A O 1
ATOM 823 N N . VAL A 1 107 ? -12.798 -7.599 8.054 1.00 91.88 107 VAL A N 1
ATOM 824 C CA . VAL A 1 107 ? -12.414 -6.418 7.264 1.00 91.88 107 VAL A CA 1
ATOM 825 C C . VAL A 1 107 ? -11.422 -6.732 6.143 1.00 91.88 107 VAL A C 1
ATOM 827 O O . VAL A 1 107 ? -11.257 -5.921 5.229 1.00 91.88 107 VAL A O 1
ATOM 830 N N . TYR A 1 108 ? -10.783 -7.908 6.140 1.00 94.94 108 TYR A N 1
ATOM 831 C CA . TYR A 1 108 ? -9.731 -8.223 5.165 1.00 94.94 108 TYR A CA 1
ATOM 832 C C . TYR A 1 108 ? -10.157 -8.096 3.692 1.00 94.94 108 TYR A C 1
ATOM 834 O O . TYR A 1 108 ? -9.398 -7.510 2.910 1.00 94.94 108 TYR A O 1
ATOM 842 N N . PRO A 1 109 ? -11.363 -8.537 3.272 1.00 94.88 109 PRO A 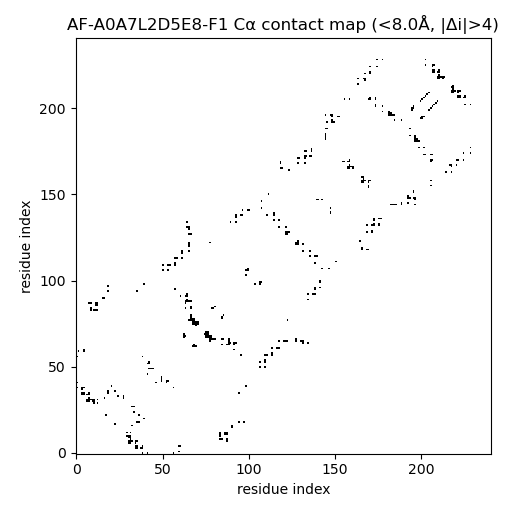N 1
ATOM 843 C CA . PRO A 1 109 ? -11.818 -8.336 1.896 1.00 94.88 109 PRO A CA 1
ATOM 844 C C . PRO A 1 109 ? -11.931 -6.856 1.510 1.00 94.88 109 PRO A C 1
ATOM 846 O O . PRO A 1 109 ? -11.623 -6.485 0.375 1.00 94.88 109 PRO A O 1
ATOM 849 N N . VAL A 1 110 ? -12.357 -6.003 2.446 1.00 94.75 110 VAL A N 1
ATOM 850 C CA . VAL A 1 110 ? -12.510 -4.558 2.232 1.00 94.75 110 VAL A CA 1
ATOM 851 C C . VAL A 1 110 ? -11.146 -3.869 2.214 1.00 94.75 110 VAL A C 1
ATOM 853 O O . VAL A 1 110 ? -10.887 -3.055 1.324 1.00 94.75 110 VAL A O 1
ATOM 856 N N . LEU A 1 111 ? -10.239 -4.249 3.120 1.00 97.31 111 LEU A N 1
ATOM 857 C CA . LEU A 1 111 ? -8.862 -3.755 3.137 1.00 97.31 111 LEU A CA 1
ATOM 858 C C . LEU A 1 111 ? -8.139 -4.085 1.828 1.00 97.31 111 LEU A C 1
ATOM 860 O O . LEU A 1 111 ? -7.510 -3.212 1.237 1.00 97.31 111 LEU A O 1
ATOM 864 N N . ARG A 1 112 ? -8.288 -5.312 1.315 1.00 98.12 112 ARG A N 1
ATOM 865 C CA . ARG A 1 112 ? -7.694 -5.719 0.032 1.00 98.12 112 ARG A CA 1
ATOM 866 C C . ARG A 1 112 ? -8.123 -4.784 -1.097 1.00 98.12 112 ARG A C 1
ATOM 868 O O . ARG A 1 112 ? -7.279 -4.351 -1.875 1.00 98.12 112 ARG A O 1
ATOM 875 N N . ILE A 1 113 ? -9.411 -4.451 -1.179 1.00 97.44 113 ILE A N 1
ATOM 876 C CA . ILE A 1 113 ? -9.941 -3.540 -2.206 1.00 97.44 113 ILE A CA 1
ATOM 877 C C . ILE A 1 113 ? -9.367 -2.131 -2.042 1.00 97.44 113 ILE A C 1
ATOM 879 O O . ILE A 1 113 ? -8.997 -1.506 -3.036 1.00 97.44 113 ILE A O 1
ATOM 883 N N . LEU A 1 114 ? -9.240 -1.639 -0.806 1.00 98.12 114 LEU A N 1
ATOM 884 C CA . LEU A 1 114 ? -8.606 -0.350 -0.537 1.00 98.12 114 LEU A CA 1
ATOM 885 C C . LEU A 1 114 ? -7.161 -0.320 -1.055 1.00 98.12 114 LEU A C 1
ATOM 887 O O . LEU A 1 114 ? -6.815 0.584 -1.811 1.00 98.12 114 LEU A O 1
ATOM 891 N N . LEU A 1 115 ? -6.346 -1.326 -0.724 1.00 98.69 115 LEU A N 1
ATOM 892 C CA . LEU A 1 115 ? -4.953 -1.421 -1.180 1.00 98.69 115 LEU A CA 1
ATOM 893 C C . LEU A 1 115 ? -4.854 -1.465 -2.715 1.00 98.69 115 LEU A C 1
ATOM 895 O O . LEU A 1 115 ? -4.016 -0.790 -3.311 1.00 98.69 115 LEU A O 1
ATOM 899 N N . GLN A 1 116 ? -5.754 -2.198 -3.377 1.00 98.56 116 GLN A N 1
ATOM 900 C CA . GLN A 1 116 ? -5.835 -2.232 -4.841 1.00 98.56 116 GLN A CA 1
ATOM 901 C C . GLN A 1 116 ? -6.202 -0.864 -5.432 1.00 98.56 116 GLN A C 1
ATOM 903 O O . GLN A 1 116 ? -5.659 -0.461 -6.463 1.00 98.56 116 GLN A O 1
ATOM 908 N N . HIS A 1 117 ? -7.107 -0.129 -4.785 1.00 97.75 117 HIS A N 1
ATOM 909 C CA . HIS A 1 117 ? -7.468 1.219 -5.204 1.00 97.75 117 HIS A CA 1
ATOM 910 C C . HIS A 1 117 ? -6.361 2.242 -4.958 1.00 97.75 117 HIS A C 1
ATOM 912 O O . HIS A 1 117 ? -6.201 3.122 -5.802 1.00 97.75 117 HIS A O 1
ATOM 918 N N . ILE A 1 118 ? -5.570 2.108 -3.889 1.00 98.44 118 ILE A N 1
ATOM 919 C CA . ILE A 1 118 ? -4.353 2.908 -3.696 1.00 98.44 118 ILE A CA 1
ATOM 920 C C . ILE A 1 118 ? -3.428 2.710 -4.905 1.00 98.44 118 ILE A C 1
ATOM 922 O O . ILE A 1 118 ? -3.059 3.691 -5.547 1.00 98.44 118 ILE A O 1
ATOM 926 N N . CYS A 1 119 ? -3.163 1.458 -5.304 1.00 98.31 119 CYS A N 1
ATOM 927 C CA . CYS A 1 119 ? -2.357 1.163 -6.495 1.00 98.31 119 CYS A CA 1
ATOM 928 C C . CYS A 1 119 ? -2.903 1.783 -7.783 1.00 98.31 119 CYS A C 1
ATOM 930 O O . CYS A 1 119 ? -2.142 2.310 -8.591 1.00 98.31 119 CYS A O 1
ATOM 932 N N . ALA A 1 120 ? -4.213 1.695 -8.004 1.00 96.44 120 ALA A N 1
ATOM 933 C CA . ALA A 1 120 ? -4.819 2.101 -9.268 1.00 96.44 120 ALA A CA 1
ATOM 934 C C . ALA A 1 120 ? -5.061 3.615 -9.391 1.00 96.44 120 ALA A C 1
ATOM 936 O O . ALA A 1 120 ? -5.185 4.108 -10.514 1.00 96.44 120 ALA A O 1
ATOM 937 N N . LYS A 1 121 ? -5.186 4.334 -8.266 1.00 96.00 121 LYS A N 1
ATOM 938 C CA . LYS A 1 121 ? -5.612 5.746 -8.229 1.00 96.00 121 LYS A CA 1
ATOM 939 C C . LYS A 1 121 ? -4.554 6.724 -7.720 1.00 96.00 121 LYS A C 1
ATOM 941 O O . LYS A 1 121 ? -4.834 7.921 -7.682 1.00 96.00 121 LYS A O 1
ATOM 946 N N . VAL A 1 122 ? -3.371 6.251 -7.335 1.00 96.38 122 VAL A N 1
ATOM 947 C CA . VAL A 1 122 ? -2.270 7.123 -6.910 1.00 96.38 122 VAL A CA 1
ATOM 948 C C . VAL A 1 122 ? -1.946 8.183 -7.981 1.00 96.38 122 VAL A C 1
ATOM 950 O O . VAL A 1 122 ? -1.881 7.852 -9.170 1.00 96.38 122 VAL A O 1
ATOM 953 N N . PRO A 1 123 ? -1.736 9.458 -7.599 1.00 94.94 123 PRO A N 1
ATOM 954 C CA . PRO A 1 123 ? -1.268 10.477 -8.530 1.00 94.94 123 PRO A CA 1
ATOM 955 C C . PRO A 1 123 ? 0.089 10.109 -9.141 1.00 94.94 123 PRO A C 1
ATOM 957 O O . PRO A 1 123 ? 1.008 9.701 -8.431 1.00 94.94 123 PRO A O 1
ATOM 960 N N . ASP A 1 124 ? 0.248 10.309 -10.451 1.00 91.38 124 ASP A N 1
ATOM 961 C CA . ASP A 1 124 ? 1.498 10.001 -11.161 1.00 91.38 124 ASP A CA 1
ATOM 962 C C . ASP A 1 124 ? 2.556 11.103 -10.963 1.00 91.38 124 ASP A C 1
ATOM 964 O O . ASP A 1 124 ? 2.922 11.848 -11.872 1.00 91.38 124 ASP A O 1
ATOM 968 N N . LYS A 1 125 ? 2.997 11.253 -9.712 1.00 94.19 125 LYS A N 1
ATOM 969 C CA . LYS A 1 125 ? 4.030 12.186 -9.248 1.00 94.19 125 LYS A CA 1
ATOM 970 C C . LYS A 1 125 ? 4.880 11.490 -8.191 1.00 94.19 125 LYS A C 1
ATOM 972 O O . LYS A 1 125 ? 4.344 10.759 -7.363 1.00 94.19 125 LYS A O 1
ATOM 977 N N . ALA A 1 126 ? 6.194 11.695 -8.224 1.00 94.38 126 ALA A N 1
ATOM 978 C CA . ALA A 1 126 ? 7.130 10.906 -7.423 1.00 94.38 126 ALA A CA 1
ATOM 979 C C . ALA A 1 126 ? 6.865 11.005 -5.914 1.00 94.38 126 ALA A C 1
ATOM 981 O O . ALA A 1 126 ? 6.790 9.972 -5.256 1.00 94.38 126 ALA A O 1
ATOM 982 N N . GLU A 1 127 ? 6.645 12.208 -5.381 1.00 95.94 127 GLU A N 1
ATOM 983 C CA . GLU A 1 127 ? 6.426 12.413 -3.944 1.00 95.94 127 GLU A CA 1
ATOM 984 C C . GLU A 1 127 ? 5.124 11.751 -3.463 1.00 95.94 127 GLU A C 1
ATOM 986 O O . GLU A 1 127 ? 5.086 11.132 -2.400 1.00 95.94 127 GLU A O 1
ATOM 991 N N . TYR A 1 128 ? 4.070 11.814 -4.283 1.00 97.25 128 TYR A N 1
ATOM 992 C CA . TYR A 1 128 ? 2.778 11.186 -3.990 1.00 97.25 128 TYR A CA 1
ATOM 993 C C . TYR A 1 128 ? 2.857 9.664 -4.095 1.00 97.25 128 TYR A C 1
ATOM 995 O O . TYR A 1 128 ? 2.281 8.968 -3.263 1.00 97.25 128 TYR A O 1
ATOM 1003 N N . ARG A 1 129 ? 3.606 9.136 -5.075 1.00 97.56 129 ARG A N 1
ATOM 1004 C CA . ARG A 1 129 ? 3.875 7.697 -5.190 1.00 97.56 129 ARG A CA 1
ATOM 1005 C C . ARG A 1 129 ? 4.627 7.176 -3.968 1.00 97.56 129 ARG A C 1
ATOM 1007 O O . ARG A 1 129 ? 4.181 6.197 -3.384 1.00 97.56 129 ARG A O 1
ATOM 1014 N N . SER A 1 130 ? 5.690 7.847 -3.528 1.00 96.94 130 SER A N 1
ATOM 1015 C CA . SER A 1 130 ? 6.411 7.452 -2.309 1.00 96.94 130 SER A CA 1
ATOM 1016 C C . SER A 1 130 ? 5.499 7.473 -1.079 1.00 96.94 130 SER A C 1
ATOM 1018 O O . SER A 1 130 ? 5.442 6.498 -0.334 1.00 96.94 130 SER A O 1
ATOM 1020 N N . SER A 1 131 ? 4.710 8.538 -0.905 1.00 97.44 131 SER A N 1
ATOM 1021 C CA . SER A 1 131 ? 3.746 8.638 0.198 1.00 97.44 131 SER A CA 1
ATOM 1022 C C . SER A 1 131 ? 2.689 7.526 0.168 1.00 97.44 131 SER A C 1
ATOM 1024 O O . SER A 1 131 ? 2.363 6.952 1.205 1.00 97.44 131 SER A O 1
ATOM 1026 N N . ALA A 1 132 ? 2.120 7.230 -1.002 1.00 98.38 132 ALA A N 1
ATOM 1027 C CA . ALA A 1 132 ? 1.083 6.213 -1.148 1.00 98.38 132 ALA A CA 1
ATOM 1028 C C . ALA A 1 132 ? 1.639 4.794 -0.977 1.00 98.38 132 ALA A C 1
ATOM 1030 O O . ALA A 1 132 ? 0.961 3.947 -0.400 1.00 98.38 132 ALA A O 1
ATOM 1031 N N . ALA A 1 133 ? 2.865 4.537 -1.445 1.00 98.56 133 ALA A N 1
ATOM 1032 C CA . ALA A 1 133 ? 3.556 3.275 -1.212 1.00 98.56 133 ALA A CA 1
ATOM 1033 C C . ALA A 1 133 ? 3.750 3.039 0.290 1.00 98.56 133 ALA A C 1
ATOM 1035 O O . ALA A 1 133 ? 3.420 1.955 0.761 1.00 98.56 133 ALA A O 1
ATOM 1036 N N . GLN A 1 134 ? 4.160 4.065 1.047 1.00 98.31 134 GLN A N 1
ATOM 1037 C CA . GLN A 1 134 ? 4.318 3.945 2.495 1.00 98.31 134 GLN A CA 1
ATOM 1038 C C . GLN A 1 134 ? 2.997 3.618 3.202 1.00 98.31 134 GLN A C 1
ATOM 1040 O O . GLN A 1 134 ? 2.917 2.653 3.958 1.00 98.31 134 GLN A O 1
ATOM 1045 N N . ALA A 1 135 ? 1.931 4.366 2.903 1.00 98.56 135 ALA A N 1
ATOM 1046 C CA . ALA A 1 135 ? 0.606 4.092 3.460 1.00 98.56 135 ALA A CA 1
ATOM 1047 C C . ALA A 1 135 ? 0.114 2.677 3.105 1.00 98.56 135 ALA A C 1
ATOM 1049 O O . ALA A 1 135 ? -0.444 1.975 3.948 1.00 98.56 135 ALA A O 1
ATOM 1050 N N . LEU A 1 136 ? 0.349 2.239 1.863 1.00 98.75 136 LEU A N 1
ATOM 1051 C CA . LEU A 1 136 ? -0.005 0.902 1.405 1.00 98.75 136 LEU A CA 1
ATOM 1052 C C . LEU A 1 136 ? 0.742 -0.172 2.190 1.00 98.75 136 LEU A C 1
ATOM 1054 O O . LEU A 1 136 ? 0.090 -1.107 2.646 1.00 98.75 136 LEU A O 1
ATOM 1058 N N . VAL A 1 137 ? 2.066 -0.069 2.355 1.00 98.44 137 VAL A N 1
ATOM 1059 C CA . VAL A 1 137 ? 2.835 -1.105 3.064 1.00 98.44 137 VAL A CA 1
ATOM 1060 C C . VAL A 1 137 ? 2.500 -1.146 4.550 1.00 98.44 137 VAL A C 1
ATOM 1062 O O . VAL A 1 137 ? 2.378 -2.240 5.088 1.00 98.44 137 VAL A O 1
ATOM 1065 N N . THR A 1 138 ? 2.234 -0.001 5.189 1.00 98.25 138 THR A N 1
ATOM 1066 C CA . THR A 1 138 ? 1.761 0.048 6.582 1.00 98.25 138 THR A CA 1
ATOM 1067 C C . THR A 1 138 ? 0.438 -0.697 6.758 1.00 98.25 138 THR A C 1
ATOM 1069 O O . THR A 1 138 ? 0.286 -1.483 7.689 1.00 98.25 138 THR A O 1
ATOM 1072 N N . LEU A 1 139 ? -0.520 -0.492 5.853 1.00 98.50 139 LEU A N 1
ATOM 1073 C CA . LEU A 1 139 ? -1.813 -1.178 5.904 1.00 98.50 139 LEU A CA 1
ATOM 1074 C C . LEU A 1 139 ? -1.712 -2.654 5.507 1.00 98.50 139 LEU A C 1
ATOM 1076 O O . LEU A 1 139 ? -2.359 -3.507 6.108 1.00 98.50 139 LEU A O 1
ATOM 1080 N N . LEU A 1 140 ? -0.898 -2.964 4.501 1.00 98.00 140 LEU A N 1
ATOM 1081 C CA . LEU A 1 140 ? -0.612 -4.329 4.073 1.00 98.00 140 LEU A CA 1
ATOM 1082 C C . LEU A 1 140 ? 0.079 -5.125 5.188 1.00 98.00 140 LEU A C 1
ATOM 1084 O O . LEU A 1 140 ? -0.138 -6.333 5.289 1.00 98.00 140 LEU A O 1
ATOM 1088 N N . ASP A 1 141 ? 0.847 -4.459 6.058 1.00 96.88 141 ASP A N 1
ATOM 1089 C CA . ASP A 1 141 ? 1.512 -5.117 7.176 1.00 96.88 141 ASP A CA 1
ATOM 1090 C C . ASP A 1 141 ? 0.514 -5.734 8.179 1.00 96.88 141 ASP A C 1
ATOM 1092 O O . ASP A 1 141 ? 0.797 -6.744 8.824 1.00 96.88 141 ASP A O 1
ATOM 1096 N N . LYS A 1 142 ? -0.718 -5.216 8.218 1.00 96.62 142 LYS A N 1
ATOM 1097 C CA . LYS A 1 142 ? -1.803 -5.728 9.065 1.00 96.62 142 LYS A CA 1
ATOM 1098 C C . LYS A 1 142 ? -2.395 -7.058 8.608 1.00 96.62 142 LYS A C 1
ATOM 1100 O O . LYS A 1 142 ? -3.125 -7.691 9.370 1.00 96.62 142 LYS A O 1
ATOM 1105 N N . PHE A 1 143 ? -2.113 -7.506 7.385 1.00 96.19 143 PHE A N 1
ATOM 1106 C CA . PHE A 1 143 ? -2.584 -8.811 6.935 1.00 96.19 143 PHE A CA 1
ATOM 1107 C C . PHE A 1 143 ? -1.814 -9.966 7.584 1.00 96.19 143 PHE A C 1
ATOM 1109 O O . PHE A 1 143 ? -0.596 -9.873 7.740 1.00 96.19 143 PHE A O 1
ATOM 1116 N N . PRO A 1 144 ? -2.469 -11.109 7.862 1.00 95.00 144 PRO A N 1
ATOM 1117 C CA . PRO A 1 144 ? -1.760 -12.358 8.118 1.00 95.00 144 PRO A CA 1
ATOM 1118 C C . PRO A 1 144 ? -1.018 -12.830 6.856 1.00 95.00 144 PRO A C 1
ATOM 1120 O O . PRO A 1 144 ? -1.285 -12.372 5.739 1.00 95.00 144 PRO A O 1
ATOM 1123 N N . CYS A 1 145 ? -0.089 -13.777 7.008 1.00 94.81 145 CYS A N 1
ATOM 1124 C CA . CYS A 1 145 ? 0.794 -14.224 5.925 1.00 94.81 145 CYS A CA 1
ATOM 1125 C C . CYS A 1 145 ? 0.046 -14.699 4.669 1.00 94.81 145 CYS A C 1
ATOM 1127 O O . CYS A 1 145 ? 0.502 -14.430 3.558 1.00 94.81 145 CYS A O 1
ATOM 1129 N N . ALA A 1 146 ? -1.104 -15.364 4.821 1.00 94.06 146 ALA A N 1
ATOM 1130 C CA . ALA A 1 146 ? -1.912 -15.815 3.688 1.00 94.06 146 ALA A CA 1
ATOM 1131 C C . ALA A 1 146 ? -2.470 -14.648 2.858 1.00 94.06 146 ALA A C 1
ATOM 1133 O O . ALA A 1 146 ? -2.254 -14.599 1.645 1.00 94.06 146 ALA A O 1
ATOM 1134 N N . GLU A 1 147 ? -3.119 -13.684 3.512 1.00 96.19 147 GLU A N 1
ATOM 1135 C CA . GLU A 1 147 ? -3.714 -12.520 2.849 1.00 96.19 147 GLU A CA 1
ATOM 1136 C C . GLU A 1 147 ? -2.640 -11.611 2.232 1.00 96.19 147 GLU A C 1
ATOM 1138 O O . GLU A 1 147 ? -2.817 -11.118 1.113 1.00 96.19 147 GLU A O 1
ATOM 1143 N N . PHE A 1 148 ? -1.499 -11.459 2.918 1.00 97.38 148 PHE A N 1
ATOM 1144 C CA . PHE A 1 148 ? -0.322 -10.754 2.411 1.00 97.38 148 PHE A CA 1
ATOM 1145 C C . PHE A 1 148 ? 0.223 -11.422 1.145 1.00 97.38 148 PHE A C 1
ATOM 1147 O O . PHE A 1 148 ? 0.368 -10.760 0.119 1.00 97.38 148 PHE A O 1
ATOM 1154 N N . ALA A 1 149 ? 0.479 -12.736 1.174 1.00 96.88 149 ALA A N 1
ATOM 1155 C CA . ALA A 1 149 ? 0.994 -13.471 0.018 1.00 96.88 149 ALA A CA 1
ATOM 1156 C C . ALA A 1 149 ? 0.055 -13.361 -1.193 1.00 96.88 149 ALA A C 1
ATOM 1158 O O . ALA A 1 149 ? 0.518 -13.164 -2.319 1.00 96.88 149 ALA A O 1
ATOM 1159 N N . ASP A 1 150 ? -1.258 -13.422 -0.962 1.00 96.94 150 ASP A N 1
ATOM 1160 C CA . ASP A 1 150 ? -2.263 -13.245 -2.011 1.00 96.94 150 ASP A CA 1
ATOM 1161 C C . ASP A 1 150 ? -2.262 -11.827 -2.586 1.00 96.94 150 ASP A C 1
ATOM 1163 O O . ASP A 1 150 ? -2.401 -11.649 -3.802 1.00 96.94 150 ASP A O 1
ATOM 1167 N N . PHE A 1 151 ? -2.036 -10.811 -1.751 1.00 98.44 151 PHE A N 1
ATOM 1168 C CA . PHE A 1 151 ? -1.868 -9.445 -2.229 1.00 98.44 151 PHE A CA 1
ATOM 1169 C C . PHE A 1 151 ? -0.579 -9.269 -3.042 1.00 98.44 151 PHE A C 1
ATOM 1171 O O . PHE A 1 151 ? -0.633 -8.684 -4.119 1.00 98.44 151 PHE A O 1
ATOM 1178 N N . ILE A 1 152 ? 0.560 -9.815 -2.606 1.00 98.38 152 ILE A N 1
ATOM 1179 C CA . ILE A 1 152 ? 1.817 -9.750 -3.373 1.00 98.38 152 ILE A CA 1
ATOM 1180 C C . ILE A 1 152 ? 1.688 -10.486 -4.713 1.00 98.38 152 ILE A C 1
ATOM 1182 O O . ILE A 1 152 ? 2.156 -9.992 -5.741 1.00 98.38 152 ILE A O 1
ATOM 1186 N N . ALA A 1 153 ? 0.996 -11.627 -4.750 1.00 98.06 153 ALA A N 1
ATOM 1187 C CA . ALA A 1 153 ? 0.694 -12.324 -5.998 1.00 98.06 153 ALA A CA 1
ATOM 1188 C C . ALA A 1 153 ? -0.166 -11.467 -6.946 1.00 98.06 153 ALA A C 1
ATOM 1190 O O . ALA A 1 153 ? 0.060 -11.458 -8.161 1.00 98.06 153 ALA A O 1
ATOM 1191 N N . TRP A 1 154 ? -1.143 -10.728 -6.410 1.00 98.56 154 TRP A N 1
ATOM 1192 C CA . TRP A 1 154 ? -1.927 -9.757 -7.174 1.00 98.56 154 TRP A CA 1
ATOM 1193 C C . TRP A 1 154 ? -1.075 -8.567 -7.642 1.00 98.56 154 TRP A C 1
ATOM 1195 O O . TRP A 1 154 ? -1.137 -8.205 -8.817 1.00 98.56 154 TRP A O 1
ATOM 1205 N N . LEU A 1 155 ? -0.230 -8.008 -6.773 1.00 98.69 155 LEU A N 1
ATOM 1206 C CA . LEU A 1 155 ? 0.659 -6.886 -7.074 1.00 98.69 155 LEU A CA 1
ATOM 1207 C C . LEU A 1 155 ? 1.668 -7.246 -8.172 1.00 98.69 155 LEU A C 1
ATOM 1209 O O . LEU A 1 155 ? 1.959 -6.431 -9.046 1.00 98.69 155 LEU A O 1
ATOM 1213 N N . TYR A 1 156 ? 2.152 -8.489 -8.188 1.00 98.44 156 TYR A N 1
ATOM 1214 C CA . TYR A 1 156 ? 2.961 -8.999 -9.288 1.00 98.44 156 TYR A CA 1
ATOM 1215 C C . TYR A 1 156 ? 2.190 -8.979 -10.614 1.00 98.44 156 TYR A C 1
ATOM 1217 O O . TYR A 1 156 ? 2.706 -8.491 -11.609 1.00 98.44 156 TYR A O 1
ATOM 1225 N N . LYS A 1 157 ? 0.928 -9.426 -10.652 1.00 98.19 157 LYS A N 1
ATOM 12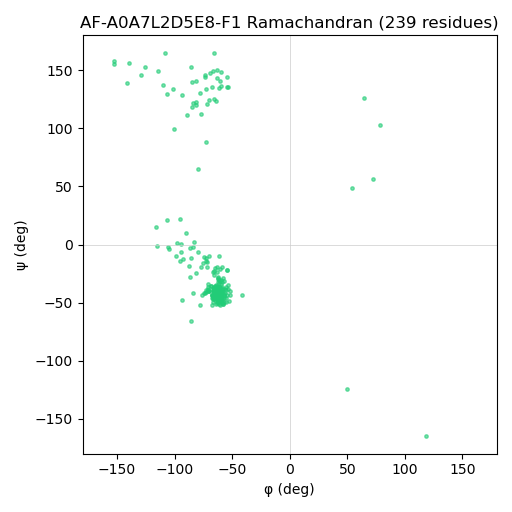26 C CA . LYS A 1 157 ? 0.108 -9.314 -11.875 1.00 98.19 157 LYS A CA 1
ATOM 1227 C C . LYS A 1 157 ? -0.113 -7.851 -12.273 1.00 98.19 157 LYS A C 1
ATOM 1229 O O . LYS A 1 157 ? -0.071 -7.525 -13.457 1.00 98.19 157 LYS A O 1
ATOM 1234 N N . PHE A 1 158 ? -0.307 -6.968 -11.295 1.00 98.06 158 PHE A N 1
ATOM 1235 C CA . PHE A 1 158 ? -0.433 -5.526 -11.503 1.00 98.06 158 PHE A CA 1
ATOM 1236 C C . PHE A 1 158 ? 0.839 -4.912 -12.120 1.00 98.06 158 PHE A C 1
ATOM 1238 O O . PHE A 1 158 ? 0.738 -4.097 -13.035 1.00 98.06 158 PHE A O 1
ATOM 1245 N N . SER A 1 159 ? 2.035 -5.365 -11.727 1.00 97.75 159 SER A N 1
ATOM 1246 C CA . SER A 1 159 ? 3.313 -4.898 -12.296 1.00 97.75 159 SER A CA 1
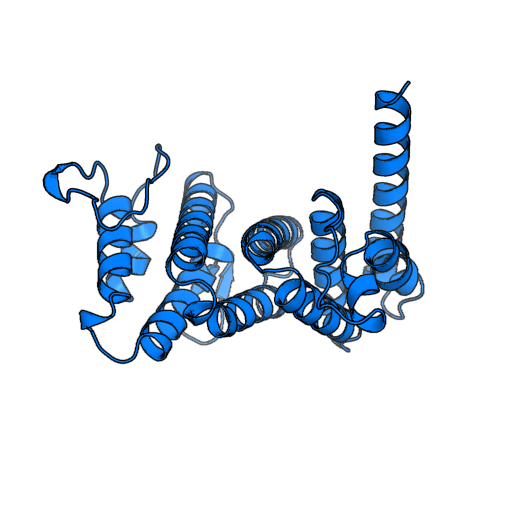ATOM 1247 C C . SER A 1 159 ? 3.567 -5.352 -13.743 1.00 97.75 159 SER A C 1
ATOM 1249 O O . SER A 1 159 ? 4.488 -4.864 -14.405 1.00 97.75 159 SER A O 1
ATOM 1251 N N . LEU A 1 160 ? 2.739 -6.263 -14.262 1.00 97.00 160 LEU A N 1
ATOM 1252 C CA . LEU A 1 160 ? 2.747 -6.714 -15.655 1.00 97.00 160 LEU A CA 1
ATOM 1253 C C . LEU A 1 160 ? 1.697 -5.996 -16.520 1.00 97.00 160 LEU A C 1
ATOM 1255 O O . LEU A 1 160 ? 1.569 -6.307 -17.703 1.00 97.00 160 LEU A O 1
ATOM 1259 N N . ASN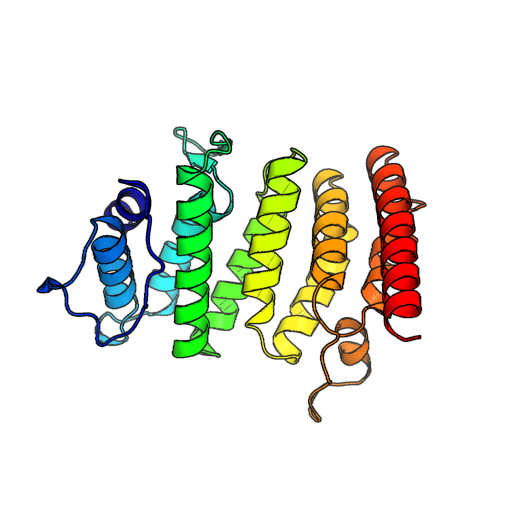 A 1 161 ? 0.939 -5.051 -15.956 1.00 96.56 161 ASN A N 1
ATOM 1260 C CA . ASN A 1 161 ? -0.108 -4.331 -16.677 1.00 96.56 161 ASN A CA 1
ATOM 1261 C C . ASN A 1 161 ? 0.468 -3.501 -17.842 1.00 96.56 161 ASN A C 1
ATOM 1263 O O . ASN A 1 161 ? 1.591 -3.005 -17.766 1.00 96.56 161 ASN A O 1
ATOM 1267 N N . LEU A 1 162 ? -0.312 -3.307 -18.911 1.00 96.00 162 LEU A N 1
ATOM 1268 C CA . LEU A 1 162 ? 0.071 -2.479 -20.062 1.00 96.00 162 LEU A CA 1
ATOM 1269 C C . LEU A 1 162 ? 0.305 -1.006 -19.688 1.00 96.00 162 LEU A C 1
ATOM 1271 O O . LEU A 1 162 ? 1.136 -0.340 -20.310 1.00 96.00 162 LEU A O 1
ATOM 1275 N N . GLN A 1 163 ? -0.369 -0.509 -18.651 1.00 96.56 163 GLN A N 1
ATOM 1276 C CA . GLN A 1 163 ? -0.247 0.862 -18.178 1.00 96.56 163 GLN A CA 1
ATOM 1277 C C . GLN A 1 163 ? 1.101 1.109 -17.487 1.00 96.56 163 GLN A C 1
ATOM 1279 O O . GLN A 1 163 ? 1.435 0.488 -16.481 1.00 96.56 163 GLN A O 1
ATOM 1284 N N . VAL A 1 164 ? 1.870 2.064 -18.017 1.00 97.62 164 VAL A N 1
ATOM 1285 C CA . VAL A 1 164 ? 3.219 2.402 -17.530 1.00 97.62 164 VAL A CA 1
ATOM 1286 C C . VAL A 1 164 ? 3.210 2.852 -16.068 1.00 97.62 164 VAL A C 1
ATOM 1288 O O . VAL A 1 164 ? 4.028 2.368 -15.289 1.00 97.62 164 VAL A O 1
ATOM 1291 N N . SER A 1 165 ? 2.270 3.717 -15.675 1.00 96.81 165 SER A N 1
ATOM 1292 C CA . SER A 1 165 ? 2.189 4.234 -14.302 1.00 96.81 165 SER A CA 1
ATOM 1293 C C . SER A 1 165 ? 1.967 3.129 -13.264 1.00 96.81 165 SER A C 1
ATOM 1295 O O . SER A 1 165 ? 2.522 3.198 -12.171 1.00 96.81 165 SER A O 1
ATOM 1297 N N . TYR A 1 166 ? 1.244 2.060 -13.617 1.00 97.94 166 TYR A N 1
ATOM 1298 C CA . TYR A 1 166 ? 1.033 0.908 -12.734 1.00 97.94 166 TYR A CA 1
ATOM 1299 C C . TYR A 1 166 ? 2.333 0.142 -12.504 1.00 97.94 166 TYR A C 1
ATOM 1301 O O . TYR A 1 166 ? 2.671 -0.198 -11.372 1.00 97.94 166 TYR A O 1
ATOM 1309 N N . ARG A 1 167 ? 3.110 -0.076 -13.571 1.00 98.19 167 ARG A N 1
ATOM 1310 C CA . ARG A 1 167 ? 4.412 -0.745 -13.473 1.00 98.19 167 ARG A CA 1
ATOM 1311 C C . ARG A 1 167 ? 5.418 0.080 -12.673 1.00 98.19 167 ARG A C 1
ATOM 1313 O O . ARG A 1 167 ? 6.164 -0.490 -11.885 1.00 98.19 167 ARG A O 1
ATOM 1320 N N . VAL A 1 168 ? 5.409 1.406 -12.836 1.00 98.31 168 VAL A N 1
ATOM 1321 C CA . VAL A 1 168 ? 6.231 2.320 -12.026 1.00 98.31 168 VAL A CA 1
ATOM 1322 C C . VAL A 1 168 ? 5.828 2.247 -10.555 1.00 98.31 168 VAL A C 1
ATOM 1324 O O . VAL A 1 168 ? 6.691 2.016 -9.715 1.00 98.31 168 VAL A O 1
ATOM 1327 N N . PHE A 1 169 ? 4.537 2.369 -10.238 1.00 98.62 169 PHE A N 1
ATOM 1328 C CA . PHE A 1 169 ? 4.083 2.342 -8.848 1.00 98.62 169 PHE A CA 1
ATOM 1329 C C . PHE A 1 169 ? 4.335 0.993 -8.164 1.00 98.62 169 PHE A C 1
ATOM 1331 O O . PHE A 1 169 ? 4.708 0.951 -6.996 1.00 98.62 169 PHE A O 1
ATOM 1338 N N . ALA A 1 170 ? 4.219 -0.122 -8.890 1.00 98.50 170 ALA A N 1
ATOM 1339 C CA . ALA A 1 170 ? 4.568 -1.434 -8.351 1.00 98.50 170 ALA A CA 1
ATOM 1340 C C . ALA A 1 170 ? 6.043 -1.530 -7.917 1.00 98.50 170 ALA A C 1
ATOM 1342 O O . ALA A 1 170 ? 6.342 -2.257 -6.972 1.00 98.50 170 ALA A O 1
ATOM 1343 N N . LEU A 1 171 ? 6.954 -0.799 -8.576 1.00 98.44 171 LEU A N 1
ATOM 1344 C CA . LEU A 1 171 ? 8.354 -0.696 -8.152 1.00 98.44 171 LEU A CA 1
ATOM 1345 C C . LEU A 1 171 ? 8.495 0.134 -6.871 1.00 98.44 171 LEU A C 1
ATOM 1347 O O . LEU A 1 171 ? 9.274 -0.251 -6.007 1.00 98.44 171 LEU A O 1
ATOM 1351 N N . ASP A 1 172 ? 7.737 1.227 -6.719 1.00 98.56 172 ASP A N 1
ATOM 1352 C CA . ASP A 1 172 ? 7.735 2.007 -5.470 1.00 98.56 172 ASP A CA 1
ATOM 1353 C C . ASP A 1 172 ? 7.234 1.168 -4.289 1.00 98.56 172 ASP A C 1
ATOM 1355 O O . ASP A 1 172 ? 7.858 1.162 -3.232 1.00 98.56 172 ASP A O 1
ATOM 1359 N N . VAL A 1 173 ? 6.158 0.398 -4.483 1.00 98.69 173 VAL A N 1
ATOM 1360 C CA . VAL A 1 173 ? 5.645 -0.518 -3.452 1.00 98.69 173 VAL A CA 1
ATOM 1361 C C . VAL A 1 173 ? 6.651 -1.626 -3.143 1.00 98.69 173 VAL A C 1
ATOM 1363 O O . VAL A 1 173 ? 6.867 -1.942 -1.978 1.00 98.69 173 VAL A O 1
ATOM 1366 N N . ALA A 1 174 ? 7.287 -2.216 -4.162 1.00 98.25 174 ALA A N 1
ATOM 1367 C CA . ALA A 1 174 ? 8.292 -3.256 -3.950 1.00 98.25 174 ALA A CA 1
ATOM 1368 C C . ALA A 1 174 ? 9.495 -2.744 -3.147 1.00 98.25 174 ALA A C 1
ATOM 1370 O O . ALA A 1 174 ? 10.004 -3.487 -2.319 1.00 98.25 174 ALA A O 1
ATOM 1371 N N . LEU A 1 175 ? 9.926 -1.499 -3.371 1.00 97.50 175 LEU A N 1
ATOM 1372 C CA . LEU A 1 175 ? 10.980 -0.865 -2.580 1.00 97.50 175 LEU A CA 1
ATOM 1373 C C . LEU A 1 175 ? 10.547 -0.623 -1.133 1.00 97.50 175 LEU A C 1
ATOM 1375 O O . LEU A 1 175 ? 11.255 -1.047 -0.229 1.00 97.50 175 LEU A O 1
ATOM 1379 N N . ALA A 1 176 ? 9.373 -0.026 -0.914 1.00 97.88 176 ALA A N 1
ATOM 1380 C CA . ALA A 1 176 ? 8.859 0.220 0.436 1.00 97.88 176 ALA A CA 1
ATOM 1381 C C . ALA A 1 176 ? 8.689 -1.086 1.239 1.00 97.88 176 ALA A C 1
ATOM 1383 O O . ALA A 1 176 ? 8.939 -1.132 2.438 1.00 97.88 176 ALA A O 1
ATOM 1384 N N . LEU A 1 177 ? 8.321 -2.187 0.576 1.00 97.50 177 LEU A N 1
ATOM 1385 C CA . LEU A 1 177 ? 8.233 -3.505 1.209 1.00 97.50 177 LEU A CA 1
ATOM 1386 C C . LEU A 1 177 ? 9.586 -4.061 1.673 1.00 97.50 177 LEU A C 1
ATOM 1388 O O . LEU A 1 177 ? 9.595 -4.874 2.590 1.00 97.50 177 LEU A O 1
ATOM 1392 N N . LEU A 1 178 ? 10.705 -3.666 1.056 1.00 95.81 178 LEU A N 1
ATOM 1393 C CA . LEU A 1 178 ? 12.044 -4.133 1.446 1.00 95.81 178 LEU A CA 1
ATOM 1394 C C . LEU A 1 178 ? 12.557 -3.475 2.731 1.00 95.81 178 LEU A C 1
ATOM 1396 O O . LEU A 1 178 ? 13.515 -3.978 3.317 1.00 95.81 178 LEU A O 1
ATOM 1400 N N . GLU A 1 179 ? 11.938 -2.374 3.157 1.00 93.19 179 GLU A N 1
ATOM 1401 C CA . GLU A 1 179 ? 12.215 -1.724 4.442 1.00 93.19 179 GLU A CA 1
ATOM 1402 C C . GLU A 1 179 ? 11.574 -2.475 5.621 1.00 93.19 179 GLU A C 1
ATOM 1404 O O . GLU A 1 179 ? 11.990 -2.308 6.766 1.00 93.19 179 GLU A O 1
ATOM 1409 N N . LEU A 1 180 ? 10.577 -3.326 5.352 1.00 92.31 180 LEU A N 1
ATOM 1410 C CA . LEU A 1 180 ? 9.952 -4.184 6.355 1.00 92.31 180 LEU A CA 1
ATOM 1411 C C . LEU A 1 180 ? 10.744 -5.492 6.519 1.00 92.31 180 LEU A C 1
ATOM 1413 O O . LEU A 1 180 ? 11.391 -5.945 5.577 1.00 92.31 180 LEU A O 1
ATOM 1417 N N . PRO A 1 181 ? 10.710 -6.142 7.694 1.00 91.88 181 PRO A N 1
ATOM 1418 C CA . PRO A 1 181 ? 11.340 -7.445 7.864 1.00 91.88 181 PRO A CA 1
ATOM 1419 C C . PRO A 1 181 ? 10.638 -8.527 7.030 1.00 91.88 181 PRO A C 1
ATOM 1421 O O . PRO A 1 181 ? 9.418 -8.514 6.845 1.00 91.88 181 PRO A O 1
ATOM 1424 N N . GLU A 1 182 ? 11.402 -9.531 6.586 1.00 91.56 182 GLU A N 1
ATOM 1425 C CA . GLU A 1 182 ? 10.807 -10.706 5.950 1.00 91.56 182 GLU A CA 1
ATOM 1426 C C . GLU A 1 182 ? 9.850 -11.427 6.904 1.00 91.56 182 GLU A C 1
ATOM 1428 O O . GLU A 1 182 ? 10.146 -11.647 8.080 1.00 91.56 182 GLU A O 1
ATOM 1433 N N . ARG A 1 183 ? 8.732 -11.907 6.359 1.00 91.88 183 ARG A N 1
ATOM 1434 C CA . ARG A 1 183 ? 7.744 -12.654 7.138 1.00 91.88 183 ARG A CA 1
ATOM 1435 C C . ARG A 1 183 ? 8.149 -14.117 7.298 1.00 91.88 183 ARG A C 1
ATOM 1437 O O . ARG A 1 183 ? 8.645 -14.760 6.358 1.00 91.88 183 ARG A O 1
ATOM 1444 N N . SER A 1 184 ? 7.907 -14.665 8.488 1.00 87.75 184 SER A N 1
ATOM 1445 C CA . SER A 1 184 ? 7.975 -16.105 8.730 1.00 87.75 184 SER A CA 1
ATOM 1446 C C . SER A 1 184 ? 6.711 -16.777 8.185 1.00 87.75 184 SER A C 1
ATOM 1448 O O . SER A 1 184 ? 5.609 -16.310 8.468 1.00 87.75 184 SER A O 1
ATOM 1450 N N . PRO A 1 185 ? 6.837 -17.852 7.392 1.00 80.50 185 PRO A N 1
ATOM 1451 C CA . PRO A 1 185 ? 5.673 -18.550 6.871 1.00 80.50 185 PRO A CA 1
ATOM 1452 C C . PRO A 1 185 ? 4.909 -19.246 8.001 1.00 80.50 185 PRO A C 1
ATOM 1454 O O . PRO A 1 185 ? 5.512 -19.933 8.826 1.00 80.50 185 PRO A O 1
ATOM 1457 N N . ASP A 1 186 ? 3.583 -19.124 7.990 1.00 79.44 186 ASP A N 1
ATOM 1458 C CA . ASP A 1 186 ? 2.719 -19.959 8.822 1.00 79.44 186 ASP A CA 1
ATOM 1459 C C . ASP A 1 186 ? 2.749 -21.406 8.312 1.00 79.44 186 ASP A C 1
ATOM 1461 O O . ASP A 1 186 ? 2.850 -21.656 7.106 1.00 79.44 186 ASP A O 1
ATOM 1465 N N . THR A 1 187 ? 2.618 -22.377 9.219 1.00 71.12 187 THR A N 1
ATOM 1466 C CA . THR A 1 187 ? 2.652 -23.819 8.899 1.00 71.12 187 THR A CA 1
ATOM 1467 C C . THR A 1 187 ? 1.572 -24.257 7.905 1.00 71.12 187 THR A C 1
ATOM 1469 O O . THR A 1 187 ? 1.719 -25.294 7.263 1.00 71.12 187 THR A O 1
ATOM 1472 N N . SER A 1 188 ? 0.509 -23.468 7.740 1.00 77.38 188 SER A N 1
ATOM 1473 C CA . SER A 1 188 ? -0.597 -23.716 6.810 1.00 77.38 188 SER A CA 1
ATOM 1474 C C . SER A 1 188 ? -0.353 -23.206 5.381 1.00 77.38 188 SER A C 1
ATOM 1476 O O . SER A 1 188 ? -1.117 -23.548 4.476 1.00 77.38 188 SER A O 1
ATOM 1478 N N . LEU A 1 189 ? 0.684 -22.394 5.136 1.00 84.69 189 LEU A N 1
ATOM 1479 C CA . LEU A 1 189 ? 0.895 -21.758 3.835 1.00 84.69 189 LEU A CA 1
ATOM 1480 C C . LEU A 1 189 ? 1.629 -22.692 2.856 1.00 84.69 189 LEU A C 1
ATOM 1482 O O . LEU A 1 189 ? 2.774 -23.083 3.088 1.00 84.69 189 LEU A O 1
ATOM 1486 N N . SER A 1 190 ? 1.013 -22.988 1.707 1.00 85.62 190 SER A N 1
ATOM 1487 C CA . SER A 1 190 ? 1.630 -23.790 0.635 1.00 85.62 190 SER A CA 1
ATOM 1488 C C . SER A 1 190 ? 2.983 -23.219 0.182 1.00 85.62 190 SER A C 1
ATOM 1490 O O . SER A 1 190 ? 3.107 -21.998 0.052 1.00 85.62 190 SER A O 1
ATOM 1492 N N . GLN A 1 191 ? 3.950 -24.076 -0.168 1.00 81.50 191 GLN A N 1
ATOM 1493 C CA . GLN A 1 191 ? 5.287 -23.659 -0.630 1.00 81.50 191 GLN A CA 1
ATOM 1494 C C . GLN A 1 191 ? 5.253 -22.630 -1.774 1.00 81.50 191 GLN A C 1
ATOM 1496 O O . GLN A 1 191 ? 5.999 -21.651 -1.741 1.00 81.50 191 GLN A O 1
ATOM 1501 N N . ASP A 1 192 ? 4.337 -22.781 -2.735 1.00 85.50 192 ASP A N 1
ATOM 1502 C CA . ASP A 1 192 ? 4.196 -21.843 -3.857 1.00 85.50 192 ASP A CA 1
ATOM 1503 C C . ASP A 1 192 ? 3.829 -20.419 -3.434 1.00 85.50 192 ASP A C 1
ATOM 1505 O O . ASP A 1 192 ? 4.175 -19.462 -4.129 1.00 85.50 192 ASP A O 1
ATOM 1509 N N . ARG A 1 193 ? 3.143 -20.271 -2.297 1.00 90.12 193 ARG A N 1
ATOM 1510 C CA . ARG A 1 193 ? 2.762 -18.976 -1.726 1.00 90.12 193 ARG A CA 1
ATOM 1511 C C . ARG A 1 193 ? 3.856 -18.393 -0.831 1.00 90.12 193 ARG A C 1
ATOM 1513 O O . ARG A 1 193 ? 3.982 -17.176 -0.761 1.00 90.12 193 ARG A O 1
ATOM 1520 N N . GLN A 1 194 ? 4.696 -19.228 -0.215 1.00 91.94 194 GLN A N 1
ATOM 1521 C CA . GLN A 1 194 ? 5.774 -18.773 0.677 1.00 91.94 194 GLN A CA 1
ATOM 1522 C C . GLN A 1 194 ? 6.796 -17.881 -0.032 1.00 91.94 194 GLN A C 1
ATOM 1524 O O . GLN A 1 194 ? 7.344 -16.970 0.586 1.00 91.94 194 GLN A O 1
ATOM 1529 N N . LYS A 1 195 ? 7.022 -18.079 -1.339 1.00 93.81 195 LYS A N 1
ATOM 1530 C CA . LYS A 1 195 ? 7.924 -17.219 -2.123 1.00 93.81 195 LYS A CA 1
ATOM 1531 C C . LYS A 1 195 ? 7.525 -15.741 -2.080 1.00 93.81 195 LYS A C 1
ATOM 1533 O O . LYS A 1 195 ? 8.399 -14.886 -2.128 1.00 93.81 195 LYS A O 1
ATOM 1538 N N . PHE A 1 196 ? 6.230 -15.442 -1.958 1.00 95.88 196 PHE A N 1
ATOM 1539 C CA . PHE A 1 196 ? 5.716 -14.074 -1.915 1.00 95.88 196 PHE A CA 1
ATOM 1540 C C . PHE A 1 196 ? 5.989 -13.362 -0.584 1.00 95.88 196 PHE A C 1
ATOM 1542 O O . PHE A 1 196 ? 5.823 -12.152 -0.506 1.00 95.88 196 PHE A O 1
ATOM 1549 N N . LEU A 1 197 ? 6.444 -14.085 0.443 1.00 95.12 197 LEU A N 1
ATOM 1550 C CA . LEU A 1 197 ? 6.844 -13.517 1.734 1.00 95.12 197 LEU A CA 1
ATOM 1551 C C . LEU A 1 197 ? 8.310 -13.058 1.764 1.00 95.12 197 LEU A C 1
ATOM 1553 O O . LEU A 1 197 ? 8.781 -12.581 2.794 1.00 95.12 197 LEU A O 1
ATOM 1557 N N . LYS A 1 198 ? 9.058 -13.276 0.674 1.00 94.94 198 LYS A N 1
ATOM 1558 C CA . LYS A 1 198 ? 10.519 -13.160 0.648 1.00 94.94 198 LYS A CA 1
ATOM 1559 C C . LYS A 1 198 ? 10.990 -11.960 -0.154 1.00 94.94 198 LYS A C 1
ATOM 1561 O O . LYS A 1 198 ? 10.566 -11.757 -1.294 1.00 94.94 198 LYS A O 1
ATOM 1566 N N . HIS A 1 199 ? 11.976 -11.245 0.382 1.00 95.75 199 HIS A N 1
ATOM 1567 C CA . HIS A 1 199 ? 12.652 -10.137 -0.295 1.00 95.75 199 HIS A CA 1
ATOM 1568 C C . HIS A 1 199 ? 13.286 -10.603 -1.599 1.00 95.75 199 HIS A C 1
ATOM 1570 O O . HIS A 1 199 ? 13.277 -9.875 -2.589 1.00 95.75 199 HIS A O 1
ATOM 1576 N N . LYS A 1 200 ? 13.744 -11.861 -1.655 1.00 95.12 200 LYS A N 1
ATOM 1577 C CA . LYS A 1 200 ? 14.227 -12.475 -2.897 1.00 95.12 200 LYS A CA 1
ATOM 1578 C C . LYS A 1 200 ? 13.217 -12.347 -4.042 1.00 95.12 200 LYS A C 1
ATOM 1580 O O . LYS A 1 200 ? 13.624 -12.036 -5.157 1.00 95.12 200 LYS A O 1
ATOM 1585 N N . PHE A 1 201 ? 11.925 -12.571 -3.791 1.00 96.81 201 PHE A N 1
ATOM 1586 C CA . PHE A 1 201 ? 10.900 -12.437 -4.827 1.00 96.81 201 PHE A CA 1
ATOM 1587 C C . PHE A 1 201 ? 10.741 -10.979 -5.269 1.00 96.81 201 PHE A C 1
ATOM 1589 O O . PHE A 1 201 ? 10.757 -10.706 -6.470 1.00 96.81 201 PHE A O 1
ATOM 1596 N N . LEU A 1 202 ? 10.662 -10.042 -4.321 1.00 97.50 202 LEU A N 1
ATOM 1597 C CA . LEU A 1 202 ? 10.555 -8.609 -4.612 1.00 97.50 202 LEU A CA 1
ATOM 1598 C C . LEU A 1 202 ? 11.743 -8.124 -5.459 1.00 97.50 202 LEU A C 1
ATOM 1600 O O . LEU A 1 202 ? 11.556 -7.568 -6.539 1.00 97.50 202 LEU A O 1
ATOM 1604 N N . VAL A 1 203 ? 12.972 -8.419 -5.036 1.00 97.38 203 VAL A N 1
ATOM 1605 C CA . VAL A 1 203 ? 14.188 -7.980 -5.734 1.00 97.38 203 VAL A CA 1
ATOM 1606 C C . VAL A 1 203 ? 14.332 -8.661 -7.094 1.00 97.38 203 VAL A C 1
ATOM 1608 O O . VAL A 1 203 ? 14.517 -7.990 -8.106 1.00 97.38 203 VAL A O 1
ATOM 1611 N N . GLN A 1 204 ? 14.256 -9.992 -7.147 1.00 96.12 204 GLN A N 1
ATOM 1612 C CA . GLN A 1 204 ? 14.573 -10.741 -8.364 1.00 96.12 204 GLN A CA 1
ATOM 1613 C C . GLN A 1 204 ? 13.450 -10.667 -9.404 1.00 96.12 204 GLN A C 1
ATOM 16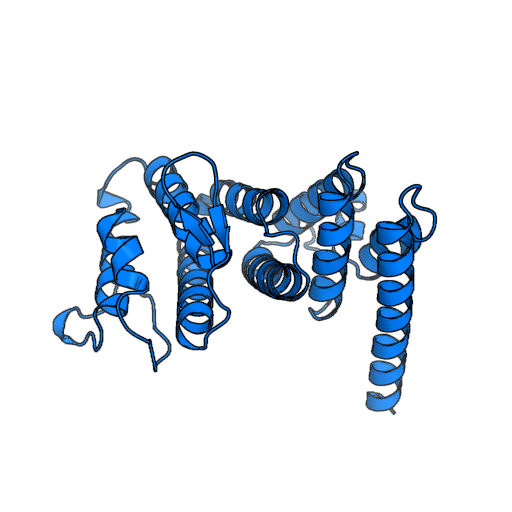15 O O . GLN A 1 204 ? 13.715 -10.514 -10.596 1.00 96.12 204 GLN A O 1
ATOM 1620 N N . VAL A 1 205 ? 12.196 -10.805 -8.973 1.00 97.19 205 VAL A N 1
ATOM 1621 C CA . VAL A 1 205 ? 11.056 -10.923 -9.889 1.00 97.19 205 VAL A CA 1
ATOM 1622 C C . VAL A 1 205 ? 10.427 -9.563 -10.153 1.00 97.19 205 VAL A C 1
ATOM 1624 O O . VAL A 1 205 ? 10.186 -9.228 -11.313 1.00 97.19 205 VAL A O 1
ATOM 1627 N N . MET A 1 206 ? 10.170 -8.770 -9.108 1.00 97.75 206 MET A N 1
ATOM 1628 C CA . MET A 1 206 ? 9.457 -7.500 -9.272 1.00 97.75 206 MET A CA 1
ATOM 1629 C C . MET A 1 206 ? 10.365 -6.342 -9.682 1.00 97.75 206 MET A C 1
ATOM 1631 O O . MET A 1 206 ? 9.976 -5.575 -10.557 1.00 97.75 206 MET A O 1
ATOM 1635 N N . VAL A 1 207 ? 11.561 -6.217 -9.102 1.00 97.94 207 VAL A N 1
ATOM 1636 C CA . VAL A 1 207 ? 12.490 -5.123 -9.427 1.00 97.94 207 VAL A CA 1
ATOM 1637 C C . VAL A 1 207 ? 13.347 -5.481 -10.639 1.00 97.94 207 VAL A C 1
ATOM 1639 O O . VAL A 1 207 ? 13.186 -4.900 -11.712 1.00 97.94 207 VAL A O 1
ATOM 1642 N N . PHE A 1 208 ? 14.214 -6.489 -10.516 1.00 97.44 208 PHE A N 1
ATOM 1643 C CA . PHE A 1 208 ? 15.152 -6.865 -11.577 1.00 97.44 208 PHE A CA 1
ATOM 1644 C C . PHE A 1 208 ? 14.434 -7.300 -12.864 1.00 97.44 208 PHE A C 1
ATOM 1646 O O . PHE A 1 208 ? 14.829 -6.917 -13.966 1.00 97.44 208 PHE A O 1
ATOM 1653 N N . GLY A 1 209 ? 13.306 -8.007 -12.740 1.00 96.31 209 GLY A N 1
ATOM 1654 C CA . GLY A 1 209 ? 12.464 -8.403 -13.873 1.00 96.31 209 GLY A CA 1
ATOM 1655 C C . GLY A 1 209 ? 11.867 -7.240 -14.681 1.00 96.31 209 GLY A C 1
ATOM 1656 O O . GLY A 1 209 ? 11.281 -7.481 -15.740 1.00 96.31 209 GLY A O 1
ATOM 1657 N N . ARG A 1 210 ? 11.975 -5.986 -14.217 1.00 97.31 210 ARG A N 1
ATOM 1658 C CA . ARG A 1 210 ? 11.554 -4.765 -14.932 1.00 97.31 210 ARG A CA 1
ATOM 1659 C C . ARG A 1 210 ? 12.718 -3.958 -15.518 1.00 97.31 210 ARG A C 1
ATOM 1661 O O . ARG A 1 210 ? 12.477 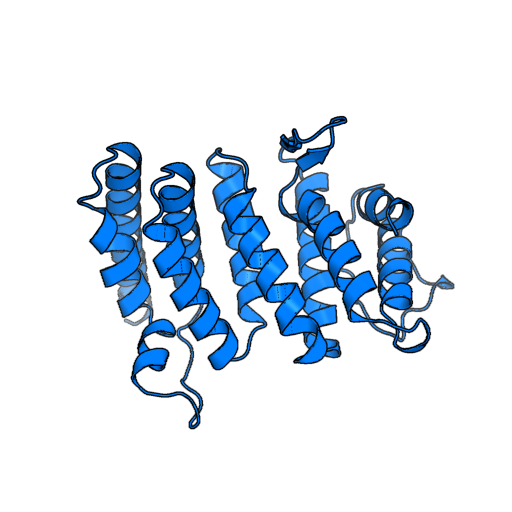-3.033 -16.289 1.00 97.31 210 ARG A O 1
ATOM 1668 N N . CYS A 1 211 ? 13.974 -4.343 -15.282 1.00 97.06 211 CYS A N 1
ATOM 1669 C CA . CYS A 1 211 ? 15.137 -3.691 -15.903 1.00 97.06 211 CYS A CA 1
ATOM 1670 C C . CYS A 1 211 ? 15.159 -3.822 -17.440 1.00 97.06 211 CYS A C 1
ATOM 1672 O O . CYS A 1 211 ? 15.806 -3.030 -18.120 1.00 97.06 211 CYS A O 1
ATOM 1674 N N . SER A 1 212 ? 14.420 -4.793 -17.991 1.00 96.06 212 SER A N 1
ATOM 1675 C CA . SER A 1 212 ? 14.235 -5.004 -19.437 1.00 96.06 212 SER A CA 1
ATOM 1676 C C . SER A 1 212 ? 12.838 -4.603 -19.943 1.00 96.06 212 SER A C 1
ATOM 1678 O O . SER A 1 212 ? 12.398 -5.097 -20.977 1.00 96.06 212 SER A O 1
ATOM 1680 N N . ASP A 1 213 ? 12.103 -3.749 -19.219 1.00 98.31 213 ASP A N 1
ATOM 1681 C CA . ASP A 1 213 ? 10.776 -3.276 -19.645 1.00 98.31 213 ASP A CA 1
ATOM 1682 C C . ASP A 1 213 ? 10.818 -2.543 -21.000 1.00 98.31 213 ASP A C 1
ATOM 1684 O O . ASP A 1 213 ? 11.783 -1.863 -21.345 1.00 98.31 213 ASP A O 1
ATOM 1688 N N . VAL A 1 214 ? 9.743 -2.628 -21.780 1.00 97.12 214 VAL 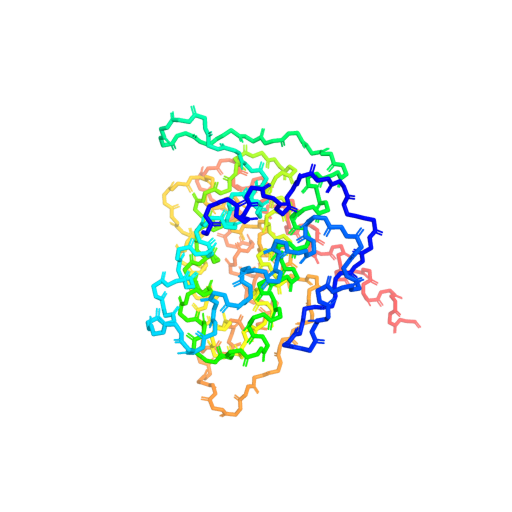A N 1
ATOM 1689 C CA . VAL A 1 214 ? 9.646 -1.906 -23.058 1.00 97.12 214 VAL A CA 1
ATOM 1690 C C . VAL A 1 214 ? 9.666 -0.383 -22.863 1.00 97.12 214 VAL A C 1
ATOM 1692 O O . VAL A 1 214 ? 10.257 0.344 -23.661 1.00 97.12 214 VAL A O 1
ATOM 1695 N N . ALA A 1 215 ? 9.068 0.117 -21.779 1.00 97.88 215 ALA A N 1
ATOM 1696 C CA . ALA A 1 215 ? 9.005 1.540 -21.485 1.00 97.88 215 ALA A CA 1
ATOM 1697 C C . ALA A 1 215 ? 10.322 2.017 -20.839 1.00 97.88 215 ALA A C 1
ATOM 1699 O O . ALA A 1 215 ? 10.686 1.527 -19.766 1.00 97.88 215 ALA A O 1
ATOM 1700 N N . PRO A 1 216 ? 11.025 3.010 -21.422 1.00 97.81 216 PRO A N 1
ATOM 1701 C CA . PRO A 1 216 ? 12.275 3.528 -20.860 1.00 97.81 216 PRO A CA 1
ATOM 1702 C C . PRO A 1 216 ? 12.137 4.015 -19.414 1.00 97.81 216 PRO A C 1
ATOM 1704 O O . PRO A 1 216 ? 13.002 3.739 -18.593 1.00 97.81 216 PRO A O 1
ATOM 1707 N N . VAL A 1 217 ? 11.020 4.670 -19.078 1.00 97.19 217 VAL A N 1
ATOM 1708 C CA . VAL A 1 217 ? 10.756 5.186 -17.723 1.00 97.19 217 VAL A CA 1
ATOM 1709 C C . VAL A 1 217 ? 10.718 4.060 -16.684 1.00 97.19 217 VAL A C 1
ATOM 1711 O O . VAL A 1 217 ? 11.307 4.194 -15.613 1.00 97.19 217 VAL A O 1
ATOM 1714 N N . VAL A 1 218 ? 10.084 2.927 -17.011 1.00 98.12 218 VAL A N 1
ATOM 1715 C CA . VAL A 1 218 ? 10.019 1.762 -16.112 1.00 98.12 218 VAL A CA 1
ATOM 1716 C C . VAL A 1 218 ? 11.402 1.142 -15.954 1.00 98.12 218 VAL A C 1
ATOM 1718 O O . VAL A 1 218 ? 11.803 0.857 -14.831 1.00 98.12 218 VAL A O 1
ATOM 1721 N N . ARG A 1 219 ? 12.162 0.995 -17.049 1.00 98.19 219 ARG A N 1
ATOM 1722 C CA . ARG A 1 219 ? 13.539 0.476 -16.995 1.00 98.19 219 ARG A CA 1
ATOM 1723 C C . ARG A 1 219 ? 14.440 1.321 -16.113 1.00 98.19 219 ARG A C 1
ATOM 1725 O O . ARG A 1 219 ? 15.109 0.777 -15.244 1.00 98.19 219 ARG A O 1
ATOM 1732 N N . THR A 1 220 ? 14.441 2.637 -16.315 1.00 98.00 220 THR A N 1
ATOM 1733 C CA . THR A 1 220 ? 15.261 3.561 -15.526 1.00 98.00 220 THR A CA 1
ATOM 1734 C C . THR A 1 220 ? 14.908 3.470 -14.047 1.00 98.00 220 THR A C 1
ATOM 1736 O O . THR A 1 220 ? 15.805 3.335 -13.219 1.00 98.00 220 THR A O 1
ATOM 1739 N N . LYS A 1 221 ? 13.611 3.462 -13.711 1.00 97.56 221 LYS A N 1
ATOM 1740 C CA . LYS A 1 221 ? 13.160 3.292 -12.326 1.00 97.56 221 LYS A CA 1
ATOM 1741 C C . LYS A 1 221 ? 13.548 1.927 -11.758 1.00 97.56 221 LYS A C 1
ATOM 1743 O O . LYS A 1 221 ? 13.970 1.860 -10.611 1.00 97.56 221 LYS A O 1
ATOM 1748 N N . ALA A 1 222 ? 13.422 0.843 -12.520 1.00 98.06 222 ALA A N 1
ATOM 1749 C CA . ALA A 1 222 ? 13.786 -0.498 -12.065 1.00 98.06 222 ALA A CA 1
ATOM 1750 C C . ALA A 1 222 ? 15.289 -0.613 -11.787 1.00 98.06 222 ALA A C 1
ATOM 1752 O O . ALA A 1 222 ? 15.678 -1.150 -10.755 1.00 98.06 222 ALA A O 1
ATOM 1753 N N . LEU A 1 223 ? 16.126 -0.048 -12.662 1.00 98.06 223 LEU A N 1
ATOM 1754 C CA . LEU A 1 223 ? 17.576 -0.006 -12.481 1.00 98.06 223 LEU A CA 1
ATOM 1755 C C . LEU A 1 223 ? 17.967 0.815 -11.249 1.00 98.06 223 LEU A C 1
ATOM 1757 O O . LEU A 1 223 ? 18.753 0.333 -10.440 1.00 98.06 223 LEU A O 1
ATOM 1761 N N . SER A 1 224 ? 17.391 2.008 -11.060 1.00 96.88 224 SER A N 1
ATOM 1762 C CA . SER A 1 224 ? 17.676 2.819 -9.868 1.00 96.88 224 SER A CA 1
ATOM 1763 C C . SER A 1 224 ? 17.192 2.143 -8.584 1.00 96.88 224 SER A C 1
ATOM 1765 O O . SER A 1 224 ? 17.897 2.145 -7.581 1.00 96.88 224 SER A O 1
ATOM 1767 N N . SER A 1 225 ? 16.027 1.493 -8.634 1.00 96.31 225 SER A N 1
ATOM 1768 C CA . SER A 1 225 ? 15.497 0.691 -7.526 1.00 96.31 225 SER A CA 1
ATOM 1769 C C . SER A 1 225 ? 16.421 -0.484 -7.203 1.00 96.31 225 SER A C 1
ATOM 1771 O O . SER A 1 225 ? 16.689 -0.759 -6.042 1.00 96.31 225 SER A O 1
ATOM 1773 N N . PHE A 1 226 ? 16.957 -1.161 -8.221 1.00 95.81 226 PHE A N 1
ATOM 1774 C CA . PHE A 1 226 ? 17.876 -2.279 -8.030 1.00 95.81 226 PHE A CA 1
ATOM 1775 C C . PHE A 1 226 ? 19.198 -1.844 -7.391 1.00 95.81 226 PHE A C 1
ATOM 1777 O O . PHE A 1 226 ? 19.684 -2.529 -6.495 1.00 95.81 226 PHE A O 1
ATOM 1784 N N . VAL A 1 227 ? 19.751 -0.700 -7.810 1.00 95.44 227 VAL A N 1
ATOM 1785 C CA . VAL A 1 227 ? 20.931 -0.100 -7.167 1.00 95.44 227 VAL A CA 1
ATOM 1786 C C . VAL A 1 227 ? 20.646 0.179 -5.692 1.00 95.44 227 VAL A C 1
ATOM 1788 O O . VAL A 1 227 ? 21.415 -0.262 -4.843 1.00 95.44 227 VAL A O 1
ATOM 1791 N N . HIS A 1 228 ? 19.501 0.787 -5.380 1.00 92.50 228 HIS A N 1
ATOM 1792 C CA . HIS A 1 228 ? 19.102 1.044 -3.997 1.00 92.50 228 HIS A CA 1
ATOM 1793 C C . HIS A 1 228 ? 19.030 -0.241 -3.149 1.00 92.50 228 HIS A C 1
ATOM 1795 O O . HIS A 1 228 ? 19.564 -0.288 -2.044 1.00 92.50 228 HIS A O 1
ATOM 1801 N N . CYS A 1 229 ? 18.471 -1.334 -3.685 1.00 91.69 229 CYS A N 1
ATOM 180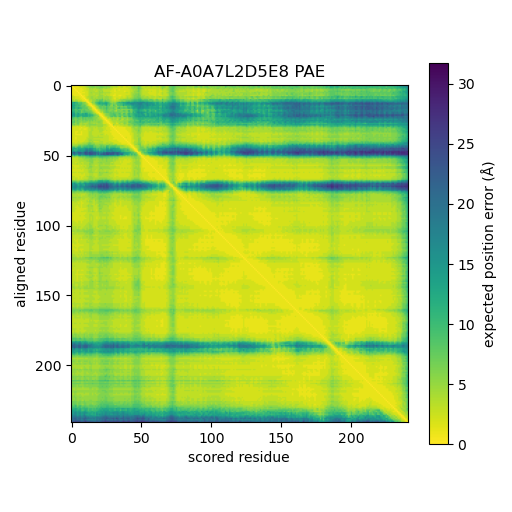2 C CA . CYS A 1 229 ? 18.457 -2.629 -2.992 1.00 91.69 229 CYS A CA 1
ATOM 1803 C C . CYS A 1 229 ? 19.869 -3.150 -2.662 1.00 91.69 229 CYS A C 1
ATOM 1805 O O . CYS A 1 229 ? 20.071 -3.795 -1.630 1.00 91.69 229 CYS A O 1
ATOM 1807 N N . LEU A 1 230 ? 20.846 -2.920 -3.548 1.00 90.12 230 LEU A N 1
ATOM 1808 C CA . LEU A 1 230 ? 22.238 -3.321 -3.321 1.00 90.12 230 LEU A CA 1
ATOM 1809 C C . LEU A 1 230 ? 22.886 -2.477 -2.220 1.00 90.12 230 LEU A C 1
ATOM 1811 O O . LEU A 1 230 ? 23.597 -3.028 -1.379 1.00 90.12 230 LEU A O 1
ATOM 1815 N N . GLU A 1 231 ? 22.604 -1.175 -2.195 1.00 90.94 231 GLU A N 1
ATOM 1816 C CA . GLU A 1 231 ? 23.079 -0.247 -1.164 1.00 90.94 231 GLU A CA 1
ATOM 1817 C C . GLU A 1 231 ? 22.522 -0.608 0.219 1.00 90.94 231 GLU A C 1
ATOM 1819 O O . GLU A 1 231 ? 23.295 -0.734 1.168 1.00 90.94 231 GLU A O 1
ATOM 1824 N N . MET A 1 232 ? 21.214 -0.881 0.328 1.00 86.12 232 MET A N 1
ATOM 1825 C CA . MET A 1 232 ? 20.588 -1.327 1.582 1.00 86.12 232 MET A CA 1
ATOM 1826 C C . MET A 1 232 ? 21.249 -2.597 2.131 1.00 86.12 232 MET A C 1
ATOM 1828 O O . MET A 1 232 ? 21.539 -2.699 3.322 1.00 86.12 232 MET A O 1
ATOM 1832 N N . LYS A 1 233 ? 21.535 -3.570 1.258 1.00 82.62 233 LYS A N 1
ATOM 1833 C CA . LYS A 1 233 ? 22.207 -4.812 1.659 1.00 82.62 233 LYS A CA 1
ATOM 1834 C C . LYS A 1 233 ? 23.649 -4.570 2.113 1.00 82.62 233 LYS A C 1
ATOM 1836 O O . LYS A 1 233 ? 24.100 -5.211 3.063 1.00 82.62 233 LYS A O 1
ATOM 1841 N N . ALA A 1 234 ? 24.376 -3.683 1.436 1.00 82.62 234 ALA A N 1
ATOM 1842 C CA . ALA A 1 234 ? 25.736 -3.323 1.824 1.00 82.62 234 ALA A CA 1
ATOM 1843 C C . ALA A 1 234 ? 25.763 -2.654 3.208 1.00 82.62 234 ALA A C 1
ATOM 1845 O O . ALA A 1 234 ? 26.567 -3.052 4.049 1.00 82.62 234 ALA A O 1
ATOM 1846 N N . ALA A 1 235 ? 24.839 -1.723 3.470 1.00 81.06 235 ALA A N 1
ATOM 1847 C CA . ALA A 1 235 ? 24.686 -1.068 4.770 1.00 81.06 235 ALA A CA 1
ATOM 1848 C C . ALA A 1 235 ? 24.362 -2.069 5.892 1.00 81.06 235 ALA A C 1
ATOM 1850 O O . ALA A 1 235 ? 25.070 -2.109 6.894 1.00 81.06 235 ALA A O 1
ATOM 1851 N N . ALA A 1 236 ? 23.391 -2.964 5.682 1.00 78.56 236 ALA A N 1
ATOM 1852 C CA . ALA A 1 236 ? 23.049 -4.001 6.661 1.00 78.56 236 ALA A CA 1
ATOM 1853 C C . ALA A 1 236 ? 24.218 -4.961 6.960 1.00 78.56 236 ALA A C 1
ATOM 1855 O O . ALA A 1 236 ? 24.348 -5.465 8.072 1.00 78.56 236 ALA A O 1
ATOM 1856 N N . THR A 1 237 ? 25.089 -5.214 5.975 1.00 76.44 237 THR A N 1
ATOM 1857 C CA . THR A 1 237 ? 26.291 -6.040 6.176 1.00 76.44 237 THR A CA 1
ATOM 1858 C C . THR A 1 237 ? 27.324 -5.308 7.039 1.00 76.44 237 THR A C 1
ATOM 1860 O O . THR A 1 237 ? 27.929 -5.927 7.909 1.00 76.44 237 THR A O 1
ATOM 1863 N N . LEU A 1 238 ? 27.499 -3.998 6.837 1.00 71.12 238 LEU A N 1
ATOM 1864 C CA . LEU A 1 238 ? 28.397 -3.147 7.627 1.00 71.12 238 LEU A CA 1
ATOM 1865 C C . LEU A 1 238 ? 27.948 -2.995 9.087 1.00 71.12 238 LEU A C 1
ATOM 1867 O O . LEU A 1 238 ? 28.796 -2.991 9.967 1.00 71.12 238 LEU A O 1
ATOM 1871 N N . GLU A 1 239 ? 26.643 -2.908 9.351 1.00 69.69 239 GLU A N 1
ATOM 1872 C CA . GLU A 1 239 ? 26.090 -2.819 10.716 1.00 69.69 239 GLU A CA 1
ATOM 1873 C C . GLU A 1 239 ? 26.184 -4.138 11.507 1.00 69.69 239 GLU A C 1
ATOM 1875 O O . GLU A 1 239 ? 26.022 -4.143 12.725 1.00 69.69 239 GLU A O 1
ATOM 1880 N N . SER A 1 240 ? 26.438 -5.260 10.825 1.00 60.50 240 SER A N 1
ATOM 1881 C CA . SER A 1 240 ? 26.537 -6.597 11.430 1.00 60.50 240 SER A CA 1
ATOM 1882 C C . SER A 1 240 ? 27.963 -7.038 11.802 1.00 60.50 240 SER A C 1
ATOM 1884 O O . SER A 1 240 ? 28.138 -8.159 12.287 1.00 60.50 240 SER A O 1
ATOM 1886 N N . ILE A 1 241 ? 28.965 -6.185 11.553 1.00 50.31 241 ILE A N 1
ATOM 1887 C CA . ILE A 1 241 ? 30.398 -6.394 11.846 1.00 50.31 241 ILE A CA 1
ATOM 1888 C C . ILE A 1 241 ? 30.779 -5.600 13.095 1.00 50.31 241 ILE A C 1
ATOM 1890 O O . ILE A 1 241 ? 31.493 -6.178 13.946 1.00 50.31 241 ILE A O 1
#

Organism: Catharus fuscescens (NCBI:txid159581)

pLDDT: mean 89.63, std 10.46, range [50.31, 98.75]

Solvent-accessible surface area (backbone atoms only — not comparable to full-atom values): 13669 Å² total; per-residue (Å²): 108,70,68,36,59,59,31,40,60,69,58,75,72,90,67,88,82,80,86,54,96,82,63,57,77,93,70,54,88,47,65,29,56,50,18,50,50,53,52,52,60,64,56,35,79,90,66,65,63,53,67,63,52,47,44,55,47,49,60,58,47,45,34,44,56,55,39,35,43,77,75,79,72,97,53,70,45,78,52,75,94,40,72,53,53,53,43,36,21,51,52,51,52,51,52,53,46,48,50,40,72,72,52,38,79,80,39,47,71,52,51,52,51,47,51,52,46,50,65,76,64,53,57,98,43,72,72,52,38,52,52,38,23,48,54,43,46,61,55,49,62,72,44,56,66,69,60,36,23,54,46,44,56,48,46,53,56,45,42,67,43,90,53,63,69,41,31,43,50,42,43,47,36,45,53,51,51,63,77,49,81,72,60,78,77,55,95,85,60,54,74,86,49,49,51,53,42,35,61,67,40,39,48,55,56,59,25,51,61,26,49,77,42,91,50,65,70,42,16,54,51,19,46,55,50,45,52,49,55,52,50,56,52,52,51,56,54,60,78,74,111

Foldseek 3Di:
DLVLLVQLLVDADPDADDDDPPDDPVPDPGSNNVSLNVLVVQCDCVNPDNPVSLLVVLVSCLCLLLCWDDPDPPDTDHHPPDNSSLRSNVNSLVSLLVVCVVVPPVCLVSLLVSLVCLLVPHPLDDVSLLSSLLSSLSSLVSHDLVSNLVSLVVLLVQLVDPDPSSVLSSLSNLLSNVVDDQDDDDPPDDPVSSLSSDNCCSQVRSQVVQCPPPDPVSNVSSVVSNVVVVVVVVVVVVVVD

Nearest PDB structures (foldseek):
  2db0-assembly1_A  TM=5.904E-01  e=3.622E-02  Pyrococcus horikoshii OT3
  8j07-assembly1_u7  TM=3.324E-01  e=4.146E-02  Homo sapiens
  7wtw-assembly1_K  TM=4.708E-01  e=7.776E-01  Homo sapiens
  5ve8-assembly2_B  TM=4.351E-01  e=1.019E+00  Kluyveromyces lactis
  3t7u-assembly1_A  TM=3.032E-01  e=4.953E-01  Homo sapiens

Radius of gyration: 18.92 Å; Cα contacts (8 Å, |Δi|>4): 266; chains: 1; bounding box: 57×45×50 Å

Secondary structure (DSSP, 8-state):
-HHHHHHTTSS---S-----TT--GGG--SHHHHHHHHHHHHTSGGGS-HHHHHHHHHHHHHHHHTTEEE-SSS-EEEPP--HHHHHHHHHHHHHHHHHHHHHGGGTHHHHHHHHHHHHHH--SSHHHHHHHHHHHHHHHHTS-HHHHHHHHHHHHHHHTSS-HHHHHHHHHHHHHHHTSPPPPPPTTS-HHHHGGGSHHHIIIIIIGGGTT-SSHHHHHHHHHHHHHHHHHHHHHHHHT-

Mean predicted aligned error: 5.68 Å